Protein AF-A0A3N1AQB3-F1 (afdb_monomer)

Secondary structure (DSSP, 8-state):
----------------------------------------------------------SS-PPPPPPPPPTTHHHHHHHHHHHHHHHHHHHH-GGGHHHHHHHHHHHHHHHHHHHHHHTPPPPPPPPPPS---------------------------------HHHHHHHHHHHHHHHHHHHHHHHHHS-TTTHHHHHHHHHHHHHHHHHT-

Sequence (212 aa):
MVLTGPVFANQPGRRAIGRTAHPASSPVVGCSRRGVIRGAVGAAVAVAVPAGLAGCGLLGGEPEPEPEPDPLAGLLAATLELVGRYDAAMTTAAELGPLLTPVVATHRAHAEELSRLTGIALPAPTPADPGGQPTDPGSAVPPGTVPPGTAAPGAGTSAPPVDRAAVLTALRSAEEAAAAEAAAACHTAAADRAALLGSIAAARTCHLEVLR

Radius of gyration: 29.89 Å; Cα contacts (8 Å, |Δi|>4): 89; chains: 1; bounding box: 56×73×90 Å

Mean predicted aligned error: 18.8 Å

Nearest PDB structures (foldseek):
  6rwh-assembly1_A-2  TM=8.045E-01  e=7.552E+00  Homo sapiens

pLDDT: mean 72.66, std 23.28, range [36.38, 98.62]

Solvent-accessible surface area (backbone atoms only — not comparable to full-atom values): 14488 Å² total; per-residue (Å²): 135,86,84,87,78,85,82,89,82,84,84,88,79,92,73,89,73,82,91,75,88,80,92,80,90,76,85,77,86,75,81,83,91,79,86,83,96,80,78,90,82,89,77,92,74,85,75,83,71,79,81,75,77,90,73,95,73,96,76,88,74,78,80,74,76,75,79,76,76,56,87,57,53,62,58,33,52,54,40,51,52,50,44,52,53,52,53,52,44,35,70,66,41,57,89,45,36,84,73,45,51,67,56,48,52,51,45,51,55,50,34,54,54,43,24,64,77,60,70,48,80,76,83,72,81,75,75,77,74,86,84,73,72,80,84,76,80,88,75,92,79,84,94,81,86,87,78,96,72,90,76,71,88,72,78,81,78,67,70,78,73,65,58,60,67,59,52,36,50,53,50,42,56,51,40,54,52,51,27,53,52,34,54,55,46,46,76,75,50,57,79,89,53,34,65,59,35,51,50,52,26,51,50,37,57,55,48,50,67,77,52,108

Structure (mmCIF, N/CA/C/O backbone):
data_AF-A0A3N1AQB3-F1
#
_entry.id   AF-A0A3N1AQB3-F1
#
loop_
_atom_site.group_PDB
_atom_site.id
_atom_site.type_symbol
_atom_site.label_atom_id
_atom_site.label_alt_id
_atom_site.label_comp_id
_atom_site.label_asym_id
_atom_site.label_entity_id
_atom_site.label_seq_id
_atom_site.pdbx_PDB_ins_code
_atom_site.Cartn_x
_atom_site.Cartn_y
_atom_site.Cartn_z
_atom_site.occupancy
_atom_site.B_iso_or_equiv
_atom_site.auth_seq_id
_atom_site.auth_comp_id
_atom_site.auth_asym_id
_atom_site.auth_atom_id
_atom_site.pdbx_PDB_model_num
ATOM 1 N N . MET A 1 1 ? -34.257 -28.207 -12.184 1.00 46.53 1 MET A N 1
ATOM 2 C CA . MET A 1 1 ? -32.947 -28.849 -12.433 1.00 46.53 1 MET A CA 1
ATOM 3 C C . MET A 1 1 ? -31.896 -27.744 -12.362 1.00 46.53 1 MET A C 1
ATOM 5 O O . MET A 1 1 ? -31.660 -27.101 -13.365 1.00 46.53 1 MET A O 1
ATOM 9 N N . VAL A 1 2 ? -31.485 -27.219 -11.205 1.00 43.16 2 VAL A N 1
ATOM 10 C CA . VAL A 1 2 ? -30.649 -27.797 -10.129 1.00 43.16 2 VAL A CA 1
ATOM 11 C C . VAL A 1 2 ? -29.467 -28.608 -10.661 1.00 43.16 2 VAL A C 1
ATOM 13 O O . VAL A 1 2 ? -29.604 -29.803 -10.898 1.00 43.16 2 VAL A O 1
ATOM 16 N N . LEU A 1 3 ? -28.313 -27.949 -10.782 1.00 49.69 3 LEU A N 1
ATOM 17 C CA . LEU A 1 3 ? -27.012 -28.541 -10.476 1.00 49.69 3 LEU A CA 1
ATOM 18 C C . LEU A 1 3 ? -26.175 -27.504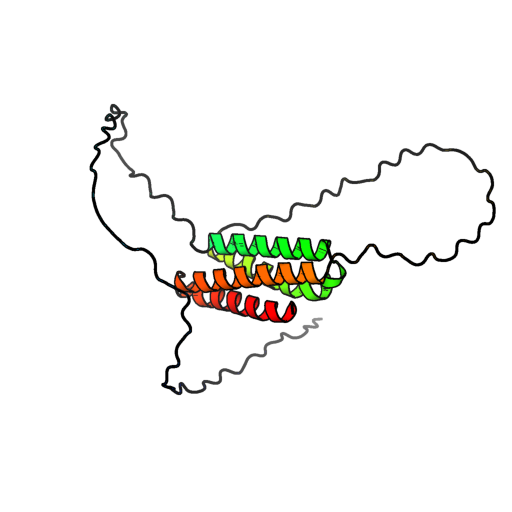 -9.720 1.00 49.69 3 LEU A C 1
ATOM 20 O O . LEU A 1 3 ? -25.477 -26.663 -10.274 1.00 49.69 3 LEU A O 1
ATOM 24 N N . THR A 1 4 ? -26.358 -27.574 -8.410 1.00 45.84 4 THR A N 1
ATOM 25 C CA . THR A 1 4 ? -25.556 -27.001 -7.339 1.00 45.84 4 THR A CA 1
ATOM 26 C C . THR A 1 4 ? -24.152 -27.620 -7.380 1.00 45.84 4 THR A C 1
ATOM 28 O O . THR A 1 4 ? -24.025 -28.839 -7.287 1.00 45.84 4 THR A O 1
ATOM 31 N N . GLY A 1 5 ? -23.109 -26.800 -7.529 1.00 43.72 5 GLY A N 1
ATOM 32 C CA . GLY A 1 5 ? -21.696 -27.188 -7.384 1.00 43.72 5 GLY A CA 1
ATOM 33 C C . GLY A 1 5 ? -21.109 -26.645 -6.071 1.00 43.72 5 GLY A C 1
ATOM 34 O O . GLY A 1 5 ? -21.619 -25.646 -5.565 1.00 43.72 5 GLY A O 1
ATOM 35 N N . PRO A 1 6 ? -20.106 -27.310 -5.468 1.00 56.97 6 PRO A N 1
ATOM 36 C CA . PRO A 1 6 ? -19.939 -27.322 -4.019 1.00 56.97 6 PRO A CA 1
ATOM 37 C C . PRO A 1 6 ? -19.229 -26.102 -3.423 1.00 56.97 6 PRO A C 1
ATOM 39 O O . PRO A 1 6 ? -18.228 -25.597 -3.925 1.00 56.97 6 PRO A O 1
ATOM 42 N N . VAL A 1 7 ? -19.752 -25.734 -2.255 1.00 46.78 7 VAL A N 1
ATOM 43 C CA . VAL A 1 7 ? -19.159 -24.914 -1.198 1.00 46.78 7 VAL A CA 1
ATOM 44 C C . VAL A 1 7 ? -17.852 -25.554 -0.724 1.00 46.78 7 VAL A C 1
ATOM 46 O O . VAL A 1 7 ? -17.857 -26.667 -0.200 1.00 46.78 7 VAL A O 1
ATOM 49 N N . PHE A 1 8 ? -16.732 -24.842 -0.856 1.00 39.72 8 PHE A N 1
ATOM 50 C CA . PHE A 1 8 ? -15.473 -25.221 -0.215 1.00 39.72 8 PHE A CA 1
ATOM 51 C C . PHE A 1 8 ? -15.490 -24.736 1.242 1.00 39.72 8 PHE A C 1
ATOM 53 O O . PHE A 1 8 ? -14.978 -23.675 1.584 1.00 39.72 8 PHE A O 1
ATOM 60 N N . ALA A 1 9 ? -16.131 -25.517 2.109 1.00 49.56 9 ALA A N 1
ATOM 61 C CA . ALA A 1 9 ? -15.925 -25.446 3.547 1.00 49.56 9 ALA A CA 1
ATOM 62 C C . ALA A 1 9 ? -14.815 -26.440 3.907 1.00 49.56 9 ALA A C 1
ATOM 64 O O . ALA A 1 9 ? -15.037 -27.649 3.887 1.00 49.56 9 ALA A O 1
ATOM 65 N N . ASN A 1 10 ? -13.615 -25.948 4.227 1.00 44.44 10 ASN A N 1
ATOM 66 C CA . ASN A 1 10 ? -12.612 -26.766 4.904 1.00 44.44 10 ASN A CA 1
ATOM 67 C C . ASN A 1 10 ? -11.719 -25.910 5.812 1.00 44.44 10 ASN A C 1
ATOM 69 O O . ASN A 1 10 ? -10.689 -25.381 5.402 1.00 44.44 10 ASN A O 1
ATOM 73 N N . GLN A 1 11 ? -12.150 -25.789 7.065 1.00 49.44 11 GLN A N 1
ATOM 74 C CA . GLN A 1 11 ? -11.312 -25.430 8.200 1.00 49.44 11 GLN A CA 1
ATOM 75 C C . GLN A 1 11 ? -11.526 -26.522 9.257 1.00 49.44 11 GLN A C 1
ATOM 77 O O . GLN A 1 11 ? -12.642 -26.680 9.754 1.00 49.44 11 GLN A O 1
ATOM 82 N N . PRO A 1 12 ? -10.498 -27.326 9.570 1.00 46.75 12 PRO A N 1
ATOM 83 C CA . PRO A 1 12 ? -10.225 -27.595 10.978 1.00 46.75 12 PRO A CA 1
ATOM 84 C C . PRO A 1 12 ? -8.721 -27.715 11.257 1.00 46.75 12 PRO A C 1
ATOM 86 O O . PRO A 1 12 ? -7.994 -28.452 10.596 1.00 46.75 12 PRO A O 1
ATOM 89 N N . GLY A 1 13 ? -8.244 -27.028 12.298 1.00 42.78 13 GLY A N 1
ATOM 90 C CA . GLY A 1 13 ? -6.852 -27.196 12.712 1.00 42.78 13 GLY A CA 1
ATOM 91 C C . GLY A 1 13 ? -6.336 -26.273 13.806 1.00 42.78 13 GLY A C 1
ATOM 92 O O . GLY A 1 13 ? -5.157 -25.937 13.791 1.00 42.78 13 GLY A O 1
ATOM 93 N N . ARG A 1 14 ? -7.170 -25.863 14.772 1.00 48.81 14 ARG A N 1
ATOM 94 C CA . ARG A 1 14 ? -6.678 -25.261 16.021 1.00 48.81 14 ARG A CA 1
ATOM 95 C C . ARG A 1 14 ? -5.881 -26.312 16.802 1.00 48.81 14 ARG A C 1
ATOM 97 O O . ARG A 1 14 ? -6.451 -27.081 17.569 1.00 48.81 14 ARG A O 1
ATOM 104 N N . ARG A 1 15 ? -4.559 -26.336 16.625 1.00 54.69 15 ARG A N 1
ATOM 105 C CA . ARG A 1 15 ? -3.637 -26.960 17.578 1.00 54.69 15 ARG A CA 1
ATOM 106 C C . ARG A 1 15 ? -3.124 -25.884 18.524 1.00 54.69 15 ARG A C 1
ATOM 108 O O . ARG A 1 15 ? -2.319 -25.042 18.147 1.00 54.69 15 ARG A O 1
ATOM 115 N N . ALA A 1 16 ? -3.618 -25.933 19.757 1.00 50.56 16 ALA A N 1
ATOM 116 C CA . ALA A 1 16 ? -2.937 -25.352 20.899 1.00 50.56 16 ALA A CA 1
ATOM 117 C C . ALA A 1 16 ? -1.594 -26.078 21.058 1.00 50.56 16 ALA A C 1
ATOM 119 O O . ALA A 1 16 ? -1.568 -27.295 21.247 1.00 50.56 16 ALA A O 1
ATOM 120 N N . ILE A 1 17 ? -0.491 -25.344 20.941 1.00 55.34 17 ILE A N 1
ATOM 121 C CA . ILE A 1 17 ? 0.853 -25.841 21.236 1.00 55.34 17 ILE A CA 1
ATOM 122 C C . ILE A 1 17 ? 1.457 -24.894 22.268 1.00 55.34 17 ILE A C 1
ATOM 124 O O . ILE A 1 17 ? 1.252 -23.682 22.221 1.00 55.34 17 ILE A O 1
ATOM 128 N N . GLY A 1 18 ? 2.073 -25.506 23.273 1.00 42.09 18 GLY A N 1
ATOM 129 C CA . GLY A 1 18 ? 2.321 -24.941 24.583 1.00 42.09 18 GLY A CA 1
ATOM 130 C C . GLY A 1 18 ? 3.207 -23.703 24.594 1.00 42.09 18 GLY A C 1
ATOM 131 O O . GLY A 1 18 ? 4.180 -23.568 23.860 1.00 42.09 18 GLY A O 1
ATOM 132 N N . ARG A 1 19 ? 2.865 -22.826 25.533 1.00 47.06 19 ARG A N 1
ATOM 133 C CA . ARG A 1 19 ? 3.693 -21.741 26.041 1.00 47.06 19 ARG A CA 1
ATOM 134 C C . ARG A 1 19 ? 4.897 -22.348 26.772 1.00 47.06 19 ARG A C 1
ATOM 136 O O . ARG A 1 19 ? 4.799 -22.662 27.954 1.00 47.06 19 ARG A O 1
ATOM 143 N N . THR A 1 20 ? 6.018 -22.520 26.080 1.00 53.78 20 THR A N 1
ATOM 144 C CA . THR A 1 20 ? 7.320 -22.768 26.712 1.00 53.78 20 THR A CA 1
ATOM 145 C C . THR A 1 20 ? 8.061 -21.446 26.849 1.00 53.78 20 THR A C 1
ATOM 147 O O . THR A 1 20 ? 8.393 -20.799 25.859 1.00 53.78 20 THR A O 1
ATOM 150 N N . ALA A 1 21 ? 8.287 -21.038 28.096 1.00 41.03 21 ALA A N 1
ATOM 151 C CA . ALA A 1 21 ? 9.161 -19.932 28.443 1.00 41.03 21 ALA A CA 1
ATOM 152 C C . ALA A 1 21 ? 10.618 -20.262 28.071 1.00 41.03 21 ALA A C 1
ATOM 154 O O . ALA A 1 21 ? 11.112 -21.351 28.369 1.00 41.03 21 ALA A O 1
ATOM 155 N N . HIS A 1 22 ? 11.314 -19.298 27.475 1.00 41.06 22 HIS A N 1
ATOM 156 C CA . HIS A 1 22 ? 12.768 -19.302 27.356 1.00 41.06 22 HIS A CA 1
ATOM 157 C C . HIS A 1 22 ? 13.311 -17.978 27.903 1.00 41.06 22 HIS A C 1
ATOM 159 O O . HIS A 1 22 ? 12.948 -16.922 27.383 1.00 41.06 22 HIS A O 1
ATOM 165 N N . PRO A 1 23 ? 14.152 -18.002 28.953 1.00 51.81 23 PRO A N 1
ATOM 166 C CA . PRO A 1 23 ? 14.964 -16.862 29.328 1.00 51.81 23 PRO A CA 1
ATOM 167 C C . PRO A 1 23 ? 16.326 -16.952 28.629 1.00 51.81 23 PRO A C 1
ATOM 169 O O . PRO A 1 23 ? 16.994 -17.976 28.723 1.00 51.81 23 PRO A O 1
ATOM 172 N N . ALA A 1 24 ? 16.741 -15.876 27.963 1.00 41.59 24 ALA A N 1
ATOM 173 C CA . ALA A 1 24 ? 18.071 -15.271 28.101 1.00 41.59 24 ALA A CA 1
ATOM 174 C C . ALA A 1 24 ? 18.294 -14.237 26.995 1.00 41.59 24 ALA A C 1
ATOM 176 O O . ALA A 1 24 ? 18.197 -14.513 25.802 1.00 41.59 24 ALA A O 1
ATOM 177 N N . SER A 1 25 ? 18.613 -13.034 27.452 1.00 41.22 25 SER A N 1
ATOM 178 C CA . SER A 1 25 ? 19.027 -11.876 26.683 1.00 41.22 25 SER A CA 1
ATOM 179 C C . SER A 1 25 ? 20.270 -12.132 25.830 1.00 41.22 25 SER A C 1
ATOM 181 O O . SER A 1 25 ? 21.210 -12.807 26.245 1.00 41.22 25 SER A O 1
ATOM 183 N N . SER A 1 26 ? 20.334 -11.456 24.687 1.00 40.50 26 SER A N 1
ATOM 184 C CA . SER A 1 26 ? 21.586 -11.015 24.067 1.00 40.50 26 SER A CA 1
ATOM 185 C C . SER A 1 26 ? 21.380 -9.609 23.490 1.00 40.50 26 SER A C 1
ATOM 187 O O . SER A 1 26 ? 20.254 -9.268 23.117 1.00 40.50 26 SER A O 1
ATOM 189 N N . PRO A 1 27 ? 22.411 -8.748 23.527 1.00 43.94 27 PRO A N 1
ATOM 190 C CA . PRO A 1 27 ? 22.241 -7.304 23.440 1.00 43.94 27 PRO A CA 1
ATOM 191 C C . PRO A 1 27 ? 21.899 -6.851 22.020 1.00 43.94 27 PRO A C 1
ATOM 193 O O . PRO A 1 27 ? 22.609 -7.143 21.061 1.00 43.94 27 PRO A O 1
ATOM 196 N N . VAL A 1 28 ? 20.823 -6.074 21.914 1.00 44.41 28 VAL A N 1
ATOM 197 C CA . VAL A 1 28 ? 20.467 -5.332 20.707 1.00 44.41 28 VAL A CA 1
ATOM 198 C C . VAL A 1 28 ? 21.469 -4.191 20.533 1.00 44.41 28 VAL A C 1
ATOM 200 O O . VAL A 1 28 ? 21.600 -3.325 21.401 1.00 44.41 28 VAL A O 1
ATOM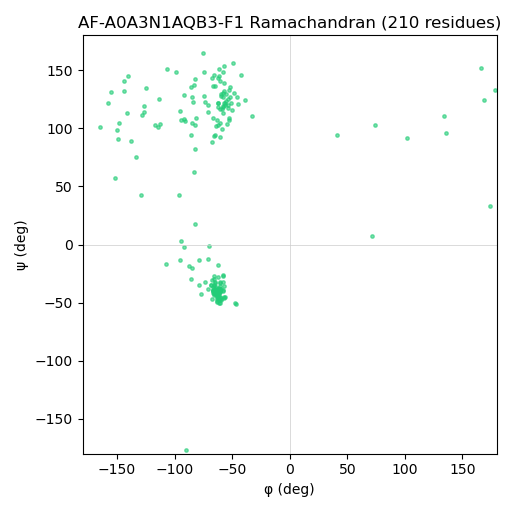 203 N N . VAL A 1 29 ? 22.172 -4.201 19.400 1.00 49.97 29 VAL A N 1
ATOM 204 C CA . VAL A 1 29 ? 22.932 -3.061 18.877 1.00 49.97 29 VAL A CA 1
ATOM 205 C C . VAL A 1 29 ? 21.953 -1.899 18.704 1.00 49.97 29 VAL A C 1
ATOM 207 O O . VAL A 1 29 ? 20.989 -1.979 17.947 1.00 49.97 29 VAL A O 1
ATOM 210 N N . GLY A 1 30 ? 22.149 -0.861 19.514 1.00 36.38 30 GLY A N 1
ATOM 211 C CA . GLY A 1 30 ? 21.168 0.193 19.730 1.00 36.38 30 GLY A CA 1
ATOM 212 C C . GLY A 1 30 ? 21.024 1.149 18.550 1.00 36.38 30 GLY A C 1
ATOM 213 O O . GLY A 1 30 ? 21.958 1.867 18.205 1.00 36.38 30 GLY A O 1
ATOM 214 N N . CYS A 1 31 ? 19.806 1.264 18.021 1.00 43.88 31 CYS A N 1
ATOM 215 C CA . CYS A 1 31 ? 19.377 2.486 17.352 1.00 43.88 31 CYS A CA 1
ATOM 216 C C . CYS A 1 31 ? 19.190 3.576 18.421 1.00 43.88 31 CYS A C 1
ATOM 218 O O . CYS A 1 31 ? 18.361 3.465 19.326 1.00 43.88 31 CYS A O 1
ATOM 220 N N . SER A 1 32 ? 20.036 4.601 18.339 1.00 44.38 32 SER A N 1
ATOM 221 C CA . SER A 1 32 ? 20.159 5.720 19.273 1.00 44.38 32 SER A CA 1
ATOM 222 C C . SER A 1 32 ? 18.822 6.433 19.531 1.00 44.38 32 SER A C 1
ATOM 224 O O . SER A 1 32 ? 18.337 7.190 18.699 1.00 44.38 32 SER A O 1
ATOM 226 N N . ARG A 1 33 ? 18.249 6.234 20.727 1.00 51.47 33 ARG A N 1
ATOM 227 C CA . ARG A 1 33 ? 17.148 7.038 21.296 1.00 51.47 33 ARG A CA 1
ATOM 228 C C . ARG A 1 33 ? 17.679 8.125 22.241 1.00 51.47 33 ARG A C 1
ATOM 230 O O . ARG A 1 33 ? 17.163 8.301 23.344 1.00 51.47 33 ARG A O 1
ATOM 237 N N . ARG A 1 34 ? 18.768 8.810 21.874 1.00 55.53 34 ARG A N 1
ATOM 238 C CA . ARG A 1 34 ? 19.375 9.855 22.717 1.00 55.53 34 ARG A CA 1
ATOM 239 C C . ARG A 1 34 ? 19.582 11.163 21.964 1.00 55.53 34 ARG A C 1
ATOM 241 O O . ARG A 1 34 ? 20.478 11.273 21.138 1.00 55.53 34 ARG A O 1
ATOM 248 N N . GLY A 1 35 ? 18.802 12.159 22.378 1.00 40.62 35 GLY A N 1
ATOM 249 C CA . GLY A 1 35 ? 18.984 13.582 22.094 1.00 40.62 35 GLY A CA 1
ATOM 250 C C . GLY A 1 35 ? 17.650 14.196 21.670 1.00 40.62 35 GLY A C 1
ATOM 251 O O . GLY A 1 35 ? 17.160 13.864 20.609 1.00 40.62 35 GLY A O 1
ATOM 252 N N . VAL A 1 36 ? 16.973 15.065 22.417 1.00 49.75 36 VAL A N 1
ATOM 253 C CA . VAL A 1 36 ? 17.383 15.902 23.543 1.00 49.75 36 VAL A CA 1
ATOM 254 C C . VAL A 1 36 ? 16.107 16.242 24.327 1.00 49.75 36 VAL A C 1
ATOM 256 O O . VAL A 1 36 ? 15.197 16.845 23.775 1.00 49.75 36 VAL A O 1
ATOM 259 N N . ILE A 1 37 ? 16.044 15.890 25.614 1.00 55.03 37 ILE A N 1
ATOM 260 C CA . ILE A 1 37 ? 15.188 16.596 26.576 1.00 55.03 37 ILE A CA 1
ATOM 261 C C . ILE A 1 37 ? 16.129 17.268 27.578 1.00 55.03 37 ILE A C 1
ATOM 263 O O . ILE A 1 37 ? 16.714 16.632 28.452 1.00 55.03 37 ILE A O 1
ATOM 267 N N . ARG A 1 38 ? 16.312 18.567 27.369 1.00 48.41 38 ARG A N 1
ATOM 268 C CA . ARG A 1 38 ? 16.804 19.623 28.267 1.00 48.41 38 ARG A CA 1
ATOM 269 C C . ARG A 1 38 ? 16.186 20.882 27.663 1.00 48.41 38 ARG A C 1
ATOM 271 O O . ARG A 1 38 ? 16.277 21.050 26.458 1.00 48.41 38 ARG A O 1
ATOM 278 N N . GLY A 1 39 ? 15.542 21.790 28.363 1.00 42.81 39 GLY A N 1
ATOM 279 C CA . GLY A 1 39 ? 15.419 22.087 29.778 1.00 42.81 39 GLY A CA 1
ATOM 280 C C . GLY A 1 39 ? 14.800 23.491 29.827 1.00 42.81 39 GLY A C 1
ATOM 281 O O . GLY A 1 39 ? 14.928 24.250 28.870 1.00 42.81 39 GLY A O 1
ATOM 282 N N . ALA A 1 40 ? 14.074 23.780 30.900 1.00 50.06 40 ALA A N 1
ATOM 283 C CA . ALA A 1 40 ? 13.286 24.989 31.127 1.00 50.06 40 ALA A CA 1
ATOM 284 C C . ALA A 1 40 ? 14.017 26.325 30.870 1.00 50.06 40 ALA A C 1
ATOM 286 O O . ALA A 1 40 ? 15.233 26.395 31.016 1.00 50.06 40 ALA A O 1
ATOM 287 N N . VAL A 1 41 ? 13.244 27.385 30.594 1.00 47.91 41 VAL A N 1
ATOM 288 C CA . VAL A 1 41 ? 13.210 28.686 31.308 1.00 47.91 41 VAL A CA 1
ATOM 289 C C . VAL A 1 41 ? 12.200 29.591 30.583 1.00 47.91 41 VAL A C 1
ATOM 291 O O . VAL A 1 41 ? 12.159 29.643 29.358 1.00 47.91 41 VAL A O 1
ATOM 294 N N . GLY A 1 42 ? 11.322 30.232 31.356 1.00 46.59 42 GLY A N 1
ATOM 295 C CA . GLY A 1 42 ? 10.165 30.961 30.853 1.00 46.59 42 GLY A CA 1
ATOM 296 C C . GLY A 1 42 ? 10.456 32.314 30.205 1.00 46.59 42 GLY A C 1
ATOM 297 O O . GLY A 1 42 ? 11.486 32.939 30.430 1.00 46.59 42 GLY A O 1
ATOM 298 N N . ALA A 1 43 ? 9.451 32.792 29.478 1.00 46.03 43 ALA A N 1
ATOM 299 C CA . ALA A 1 43 ? 9.159 34.205 29.313 1.00 46.03 43 ALA A CA 1
ATOM 300 C C . ALA A 1 43 ? 7.642 34.343 29.144 1.00 46.03 43 ALA A C 1
ATOM 302 O O . ALA A 1 43 ? 7.079 34.012 28.103 1.00 46.03 43 ALA A O 1
ATOM 303 N N . ALA A 1 44 ? 6.977 34.796 30.205 1.00 51.84 44 ALA A N 1
ATOM 304 C CA . ALA A 1 44 ? 5.643 35.350 30.101 1.00 51.84 44 ALA A CA 1
ATOM 305 C C . ALA A 1 44 ? 5.749 36.651 29.298 1.00 51.84 44 ALA A C 1
ATOM 307 O O . ALA A 1 44 ? 6.284 37.643 29.790 1.00 51.84 44 ALA A O 1
ATOM 308 N N . VAL A 1 45 ? 5.249 36.644 28.066 1.00 47.19 45 VAL A N 1
ATOM 309 C CA . VAL A 1 45 ? 4.866 37.869 27.366 1.00 47.19 45 VAL A CA 1
ATOM 310 C C . VAL A 1 45 ? 3.357 37.815 27.232 1.00 47.19 45 VAL A C 1
ATOM 312 O O . VAL A 1 45 ? 2.805 37.052 26.443 1.00 47.19 45 VAL A O 1
ATOM 315 N N . ALA A 1 46 ? 2.698 38.604 28.076 1.00 51.25 46 ALA A N 1
ATOM 316 C CA . ALA A 1 46 ? 1.291 38.916 27.947 1.00 51.25 46 ALA A CA 1
ATOM 317 C C . ALA A 1 46 ? 1.087 39.661 26.623 1.00 51.25 46 ALA A C 1
ATOM 319 O O . ALA A 1 46 ? 1.391 40.848 26.515 1.00 51.25 46 ALA A O 1
ATOM 320 N N . VAL A 1 47 ? 0.574 38.966 25.611 1.00 45.44 47 VAL A N 1
ATOM 321 C CA . VAL A 1 47 ? -0.081 39.635 24.490 1.00 45.44 47 VAL A CA 1
ATOM 322 C C . VAL A 1 47 ? -1.499 39.928 24.954 1.00 45.44 47 VAL A C 1
ATOM 324 O O . VAL A 1 47 ? -2.341 39.039 25.050 1.00 45.44 47 VAL A O 1
ATOM 327 N N . ALA A 1 48 ? -1.733 41.190 25.304 1.00 50.19 48 ALA A N 1
ATOM 328 C CA . ALA A 1 48 ? -3.070 41.729 25.453 1.00 50.19 48 ALA A CA 1
ATOM 329 C C . ALA A 1 48 ? -3.786 41.615 24.099 1.00 50.19 48 ALA A C 1
ATOM 331 O O . ALA A 1 48 ? -3.500 42.372 23.173 1.00 50.19 48 ALA A O 1
ATOM 332 N N . VAL A 1 49 ? -4.698 40.653 23.978 1.00 52.88 49 VAL A N 1
ATOM 333 C CA . VAL A 1 49 ? -5.689 40.642 22.901 1.00 52.88 49 VAL A CA 1
ATOM 334 C C . VAL A 1 49 ? -6.854 41.514 23.375 1.00 52.88 49 VAL A C 1
ATOM 336 O O . VAL A 1 49 ? -7.345 41.300 24.488 1.00 52.88 49 VAL A O 1
ATOM 339 N N . PRO A 1 50 ? -7.285 42.523 22.597 1.00 47.88 50 PRO A N 1
ATOM 340 C CA . PRO A 1 50 ? -8.432 43.335 22.965 1.00 47.88 50 PRO A CA 1
ATOM 341 C C . PRO A 1 50 ? -9.659 42.435 23.097 1.00 47.88 50 PRO A C 1
ATOM 343 O O . PRO A 1 50 ? -9.968 41.651 22.200 1.00 47.88 50 PRO A O 1
ATOM 346 N N . ALA A 1 51 ? -10.355 42.569 24.226 1.00 47.47 51 ALA A N 1
ATOM 347 C CA . ALA A 1 51 ? -11.702 42.057 24.391 1.00 47.47 51 ALA A CA 1
ATOM 348 C C . ALA A 1 51 ? -12.554 42.589 23.232 1.00 47.47 51 ALA A C 1
ATOM 350 O O . ALA A 1 51 ? -12.829 43.789 23.145 1.00 47.47 51 ALA A O 1
ATOM 351 N N . GLY A 1 52 ? -12.914 41.691 22.315 1.00 49.59 52 GLY A N 1
ATOM 352 C CA . GLY A 1 52 ? -13.906 41.961 21.291 1.00 49.59 52 GLY A CA 1
ATOM 353 C C . GLY A 1 52 ? -15.190 42.410 21.973 1.00 49.59 52 GLY A C 1
ATOM 354 O O . GLY A 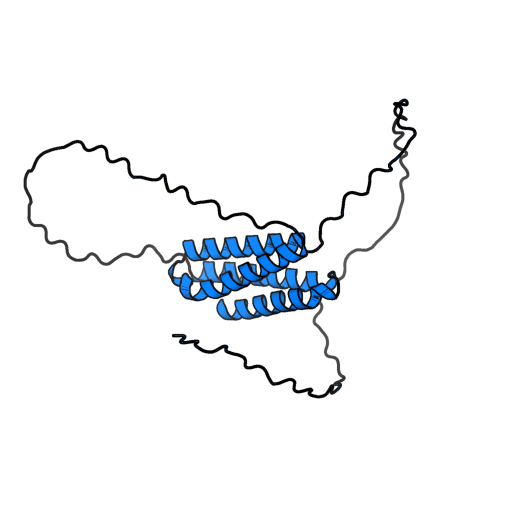1 52 ? -15.714 41.733 22.857 1.00 49.59 52 GLY A O 1
ATOM 355 N N . LEU A 1 53 ? -15.650 43.596 21.591 1.00 49.94 53 LEU A N 1
ATOM 356 C CA . LEU A 1 53 ? -16.913 44.160 22.032 1.00 49.94 53 LEU A CA 1
ATOM 357 C C . LEU A 1 53 ? -18.058 43.184 21.731 1.00 49.94 53 LEU A C 1
ATOM 359 O O . LEU A 1 53 ? -18.206 42.694 20.614 1.00 49.94 53 LEU A O 1
ATOM 363 N N . ALA A 1 54 ? -18.844 42.945 22.776 1.00 55.03 54 ALA A N 1
ATOM 364 C CA . ALA A 1 54 ? -20.069 42.168 22.855 1.00 55.03 54 ALA A CA 1
ATOM 365 C C . ALA A 1 54 ? -20.942 42.183 21.582 1.00 55.03 54 ALA A C 1
ATOM 367 O O . ALA A 1 54 ? -21.613 43.169 21.279 1.00 55.03 54 ALA A O 1
ATOM 368 N N . GLY A 1 55 ? -21.003 41.033 20.907 1.00 47.78 55 GLY A N 1
ATOM 369 C CA . GLY A 1 55 ? -22.093 40.631 20.019 1.00 47.78 55 GLY A CA 1
ATOM 370 C C . GLY A 1 55 ? -22.803 39.424 20.638 1.00 47.78 55 GLY A C 1
ATOM 371 O O . GLY A 1 55 ? -22.155 38.457 21.021 1.00 47.78 55 GLY A O 1
ATOM 372 N N . CYS A 1 56 ? -24.117 39.519 20.826 1.00 63.75 56 CYS A N 1
ATOM 373 C CA . CYS A 1 56 ? -24.922 38.623 21.658 1.00 63.75 56 CYS A CA 1
ATOM 374 C C . CYS A 1 56 ? -24.940 37.155 21.186 1.00 63.75 56 CYS A C 1
ATOM 376 O O . CYS A 1 56 ? -25.452 36.857 20.112 1.00 63.75 56 CYS A O 1
ATOM 378 N N . GLY A 1 57 ? -24.512 36.246 22.067 1.00 58.09 57 GLY A N 1
ATOM 379 C CA . GLY A 1 57 ? -24.733 34.799 21.984 1.00 58.09 57 GLY A CA 1
ATOM 380 C C . GLY A 1 57 ? -24.747 34.170 23.379 1.00 58.09 57 GLY A C 1
ATOM 381 O O . GLY A 1 57 ? -23.925 33.325 23.696 1.00 58.09 57 GLY A O 1
ATOM 382 N N . LEU A 1 58 ? -25.642 34.637 24.254 1.00 49.31 58 LEU A N 1
ATOM 383 C CA . LEU A 1 58 ? -25.709 34.266 25.679 1.00 49.31 58 LEU A CA 1
ATOM 384 C C . LEU A 1 58 ? -26.442 32.929 25.942 1.00 49.31 58 LEU A C 1
ATOM 386 O O . LEU A 1 58 ? -26.859 32.678 27.066 1.00 49.31 58 LEU A O 1
ATOM 390 N N . LEU A 1 59 ? -26.614 32.068 24.930 1.00 52.19 59 LEU A N 1
ATOM 391 C CA . LEU A 1 59 ? -27.212 30.734 25.064 1.00 52.19 59 LEU A CA 1
ATOM 392 C C . LEU A 1 59 ? -26.630 29.763 24.017 1.00 52.19 59 LEU A C 1
ATOM 394 O O . LEU A 1 59 ? -27.117 29.703 22.893 1.00 52.19 59 LEU A O 1
ATOM 398 N N . GLY A 1 60 ? -25.658 28.949 24.436 1.00 55.28 60 GLY A N 1
ATOM 399 C CA . GLY A 1 60 ? -25.576 27.550 24.002 1.00 55.28 60 GLY A CA 1
ATOM 400 C C . GLY A 1 60 ? -24.554 27.196 22.922 1.00 55.28 60 GLY A C 1
ATOM 401 O O . GLY A 1 60 ? -24.896 27.137 21.747 1.00 55.28 60 GLY A O 1
ATOM 402 N N . GLY A 1 61 ? -23.354 26.819 23.375 1.00 58.12 61 GLY A N 1
ATOM 403 C CA . GLY A 1 61 ? -22.414 25.969 22.643 1.00 58.12 61 GLY A CA 1
ATOM 404 C C . GLY A 1 61 ? -20.985 26.490 22.712 1.00 58.12 61 GLY A C 1
ATOM 405 O O . GLY A 1 61 ? -20.613 27.334 21.902 1.00 58.12 61 GLY A O 1
ATOM 406 N N . GLU A 1 62 ? -20.173 25.972 23.641 1.00 66.50 62 GLU A N 1
ATOM 407 C CA . GLU A 1 62 ? -18.724 25.935 23.393 1.00 66.50 62 GLU A CA 1
ATOM 408 C C . GLU A 1 62 ? -18.534 25.277 22.014 1.00 66.50 62 GLU A C 1
ATOM 410 O O . GLU A 1 62 ? -19.241 24.297 21.744 1.00 66.50 62 GLU A O 1
ATOM 415 N N . PRO A 1 63 ? -17.669 25.799 21.124 1.00 67.44 63 PRO A N 1
ATOM 416 C CA . PRO A 1 63 ? -17.408 25.133 19.856 1.00 67.44 63 PRO A CA 1
ATOM 417 C C . PRO A 1 63 ? -17.004 23.691 20.161 1.00 67.44 63 PRO A C 1
ATOM 419 O O . PRO A 1 63 ? -16.028 23.458 20.877 1.00 67.44 63 PRO A O 1
ATOM 422 N N . GLU A 1 64 ? -17.810 22.737 19.688 1.00 70.94 64 GLU A N 1
ATOM 423 C CA . GLU A 1 64 ? -17.522 21.315 19.841 1.00 70.94 64 GLU A CA 1
ATOM 424 C C . GLU A 1 64 ? -16.110 21.085 19.292 1.00 70.94 64 GLU A C 1
ATOM 426 O O . GLU A 1 64 ? -15.837 21.539 18.174 1.00 70.94 64 GLU A O 1
ATOM 431 N N . PRO A 1 65 ? -15.186 20.499 20.080 1.00 72.88 65 PRO A N 1
ATOM 432 C CA . PRO A 1 65 ? -13.827 20.282 19.613 1.00 72.88 65 PRO A CA 1
ATOM 433 C C . PRO A 1 65 ? -13.890 19.560 18.271 1.00 72.88 65 PRO A C 1
ATOM 435 O O . PRO A 1 65 ? -14.576 18.542 18.151 1.00 72.88 65 PRO A O 1
ATOM 438 N N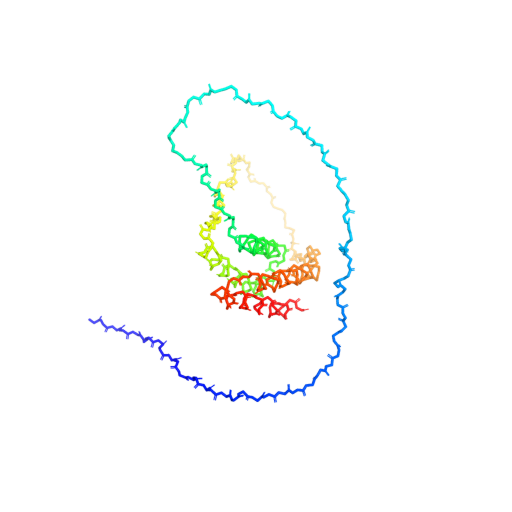 . GLU A 1 66 ? -13.216 20.120 17.260 1.00 72.81 66 GLU A N 1
ATOM 439 C CA . GLU A 1 66 ? -13.148 19.473 15.954 1.00 72.81 66 GLU A CA 1
ATOM 440 C C . GLU A 1 66 ? -12.660 18.035 16.161 1.00 72.81 66 GLU A C 1
ATOM 442 O O . GLU A 1 66 ? -11.715 17.818 16.930 1.00 72.81 66 GLU A O 1
ATOM 447 N N . PRO A 1 67 ? -13.322 17.044 15.541 1.00 75.12 67 PRO A N 1
ATOM 448 C CA . PRO A 1 67 ? -12.963 15.655 15.746 1.00 75.12 67 PRO A CA 1
ATOM 449 C C . PRO A 1 67 ? -11.499 15.463 15.360 1.00 75.12 67 PRO A C 1
ATOM 451 O O . PRO A 1 67 ? -11.084 15.830 14.258 1.00 75.12 67 PRO A O 1
ATOM 454 N N . GLU A 1 68 ? -10.713 14.898 16.277 1.00 80.31 68 GLU A N 1
ATOM 455 C CA . GLU A 1 68 ? -9.315 14.594 15.996 1.00 80.31 68 GLU A CA 1
ATOM 456 C C . GLU A 1 68 ? -9.226 13.670 14.768 1.00 80.31 68 GLU A C 1
ATOM 458 O O . GLU A 1 68 ? -10.036 12.746 14.625 1.00 80.31 68 GLU A O 1
ATOM 463 N N . PRO A 1 69 ? -8.263 13.903 13.858 1.00 84.50 69 PRO A N 1
ATOM 464 C CA . PRO A 1 69 ? -8.093 13.050 12.692 1.00 84.50 69 PRO A CA 1
ATOM 465 C C . PRO A 1 69 ? -7.781 11.614 13.126 1.00 84.50 69 PRO A C 1
ATOM 467 O O . PRO A 1 69 ? -7.018 11.393 14.068 1.00 84.50 69 PRO A O 1
ATOM 470 N N . ASP A 1 70 ? -8.342 10.627 12.419 1.00 90.94 70 ASP A N 1
ATOM 471 C CA . ASP A 1 70 ? -8.086 9.222 12.741 1.00 90.94 70 ASP A CA 1
ATOM 472 C C . ASP A 1 70 ? -6.572 8.928 12.660 1.00 90.94 70 ASP A C 1
ATOM 474 O O . ASP A 1 70 ? -5.934 9.249 11.648 1.00 90.94 70 ASP A O 1
ATOM 478 N N . PRO A 1 71 ? -5.971 8.288 13.681 1.00 91.25 71 PRO A N 1
ATOM 479 C CA . PRO A 1 71 ? -4.529 8.047 13.734 1.00 91.25 71 PRO A CA 1
ATOM 480 C C . PRO A 1 71 ? -3.998 7.165 12.592 1.00 91.25 71 PRO A C 1
ATOM 482 O O . PRO A 1 71 ? -2.795 7.159 12.337 1.00 91.25 71 PRO A O 1
ATOM 485 N N . LEU A 1 72 ? -4.858 6.418 11.891 1.00 94.25 72 LEU A N 1
ATOM 486 C CA . LEU A 1 72 ? -4.487 5.604 10.731 1.00 94.25 72 LEU A CA 1
ATOM 487 C C . LEU A 1 72 ? -4.623 6.336 9.389 1.00 94.25 72 LEU A C 1
ATOM 489 O O . LEU A 1 72 ? -4.250 5.768 8.361 1.00 94.25 72 LEU A O 1
ATOM 493 N N . ALA A 1 73 ? -5.098 7.586 9.370 1.00 94.06 73 ALA A N 1
ATOM 494 C CA . ALA A 1 73 ? -5.239 8.366 8.139 1.00 94.06 73 ALA A CA 1
ATOM 495 C C . ALA A 1 73 ? -3.902 8.522 7.389 1.00 94.06 73 ALA A C 1
ATOM 497 O O . ALA A 1 73 ? -3.857 8.384 6.166 1.00 94.06 73 ALA A O 1
ATOM 498 N N . GLY A 1 74 ? -2.801 8.730 8.122 1.00 94.56 74 GLY A N 1
ATOM 499 C CA . GLY A 1 74 ? -1.454 8.799 7.543 1.00 94.56 74 GLY A CA 1
ATOM 500 C C . GLY A 1 74 ? -1.033 7.490 6.870 1.00 94.56 74 GLY A C 1
ATOM 501 O O . GLY A 1 74 ? -0.605 7.498 5.718 1.00 94.56 74 GLY A O 1
ATOM 502 N N . LEU A 1 75 ? -1.265 6.355 7.536 1.00 96.25 75 LEU A N 1
ATOM 503 C CA . LEU A 1 75 ? -0.916 5.037 7.003 1.00 96.25 75 LEU A CA 1
ATOM 504 C C . LEU A 1 75 ? -1.740 4.677 5.756 1.00 96.25 75 LEU A C 1
ATOM 506 O O . LEU A 1 75 ? -1.221 4.040 4.835 1.00 96.25 75 LEU A O 1
ATOM 510 N N . LEU A 1 76 ? -3.015 5.082 5.701 1.00 97.31 76 LEU A N 1
ATOM 511 C CA . LEU A 1 76 ? -3.847 4.941 4.503 1.00 97.31 76 LEU A CA 1
ATOM 512 C C . LEU A 1 76 ? -3.248 5.726 3.330 1.00 97.31 76 LEU A C 1
ATOM 514 O O . LEU A 1 76 ? -3.047 5.157 2.255 1.00 97.31 76 LEU A O 1
ATOM 518 N N . ALA A 1 77 ? -2.914 7.001 3.546 1.00 96.75 77 ALA A N 1
ATOM 519 C CA . ALA A 1 77 ? -2.313 7.848 2.520 1.00 96.75 77 ALA A CA 1
ATOM 520 C C . ALA A 1 77 ? -0.975 7.276 2.018 1.00 96.75 77 ALA A C 1
ATOM 522 O O . ALA A 1 77 ? -0.790 7.129 0.809 1.00 96.75 77 ALA A O 1
ATOM 523 N N . ALA A 1 78 ? -0.088 6.860 2.927 1.00 97.38 78 ALA A N 1
ATOM 524 C CA . ALA A 1 78 ? 1.192 6.241 2.583 1.00 97.38 78 ALA A CA 1
ATOM 525 C C . ALA A 1 78 ? 1.018 4.928 1.796 1.00 97.38 78 ALA A C 1
ATOM 527 O O . ALA A 1 78 ? 1.759 4.650 0.853 1.00 97.38 78 ALA A O 1
ATOM 528 N N . THR A 1 79 ? 0.004 4.124 2.133 1.00 98.38 79 THR A N 1
ATOM 529 C CA . THR A 1 79 ? -0.298 2.877 1.409 1.00 98.38 79 THR A CA 1
ATOM 530 C C . THR A 1 79 ? -0.772 3.152 -0.019 1.00 98.38 79 THR A C 1
ATOM 532 O O . THR A 1 79 ? -0.327 2.479 -0.947 1.00 98.38 79 THR A O 1
ATOM 535 N N . LEU A 1 80 ? -1.622 4.161 -0.223 1.00 98.12 80 LEU A N 1
ATOM 536 C CA . LEU A 1 80 ? -2.061 4.571 -1.561 1.00 98.12 80 LEU A CA 1
ATOM 537 C C . LEU A 1 80 ? -0.916 5.157 -2.392 1.00 98.12 80 LEU A C 1
ATOM 539 O O . LEU A 1 80 ? -0.794 4.859 -3.579 1.00 98.12 80 LEU A O 1
ATOM 543 N N . GLU A 1 81 ? -0.038 5.939 -1.769 1.00 98.19 81 GLU A N 1
ATOM 544 C CA . GLU A 1 81 ? 1.154 6.464 -2.430 1.00 98.19 81 GLU A CA 1
ATOM 545 C C . GLU A 1 81 ? 2.098 5.329 -2.867 1.00 98.19 81 GLU A C 1
ATOM 547 O O . GLU A 1 81 ? 2.641 5.347 -3.973 1.00 98.19 81 GLU A O 1
ATOM 552 N N . LEU A 1 82 ? 2.263 4.297 -2.032 1.00 98.38 82 LEU A N 1
ATOM 553 C CA . LEU A 1 82 ? 3.028 3.101 -2.381 1.00 98.38 82 LEU A CA 1
ATOM 554 C C . LEU A 1 82 ? 2.403 2.344 -3.564 1.00 98.38 82 LEU A C 1
ATOM 556 O O . LEU A 1 82 ? 3.133 1.957 -4.474 1.00 98.38 82 LEU A O 1
ATOM 560 N N . VAL A 1 83 ? 1.072 2.192 -3.608 1.00 98.38 83 VAL A N 1
ATOM 561 C CA . VAL A 1 83 ? 0.365 1.627 -4.778 1.00 98.38 83 VAL A CA 1
ATOM 562 C C . VAL A 1 83 ? 0.692 2.424 -6.044 1.00 98.38 83 VAL A C 1
ATOM 564 O O . VAL A 1 83 ? 1.065 1.827 -7.053 1.00 98.38 83 VAL A O 1
ATOM 567 N N . GLY A 1 84 ? 0.660 3.759 -5.974 1.00 97.81 84 GLY A N 1
ATOM 568 C CA . GLY A 1 84 ? 1.026 4.624 -7.099 1.00 97.81 84 GLY A CA 1
ATOM 569 C C . GLY A 1 84 ? 2.466 4.420 -7.585 1.00 97.81 84 GLY A C 1
ATOM 570 O O . GLY A 1 84 ? 2.715 4.400 -8.791 1.00 97.81 84 GLY A O 1
ATOM 571 N N . ARG A 1 85 ? 3.422 4.191 -6.672 1.00 98.44 85 ARG A N 1
ATOM 572 C CA . ARG A 1 85 ? 4.814 3.859 -7.034 1.00 98.44 85 ARG A CA 1
ATOM 573 C C . ARG A 1 85 ? 4.917 2.525 -7.772 1.00 98.44 85 ARG A C 1
ATOM 575 O O . ARG A 1 85 ? 5.653 2.435 -8.753 1.00 98.44 85 ARG A O 1
ATOM 582 N N . TYR A 1 86 ? 4.179 1.508 -7.334 1.00 98.44 86 TYR A N 1
ATOM 583 C CA . TYR A 1 86 ? 4.129 0.229 -8.041 1.00 98.44 86 TYR A CA 1
ATOM 584 C C . TYR A 1 86 ? 3.486 0.348 -9.426 1.00 98.44 86 TYR A C 1
ATOM 586 O O . TYR A 1 86 ? 4.005 -0.222 -10.383 1.00 98.44 86 TYR 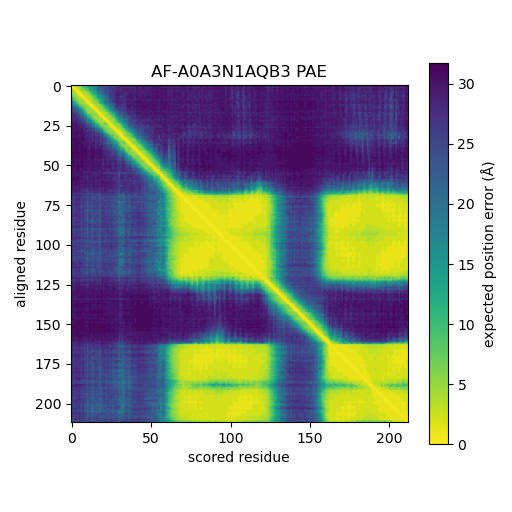A O 1
ATOM 594 N N . ASP A 1 87 ? 2.394 1.101 -9.556 1.00 97.44 87 ASP A N 1
ATOM 595 C CA . ASP A 1 87 ? 1.744 1.337 -10.849 1.00 97.44 87 ASP A CA 1
ATOM 596 C C . ASP A 1 87 ? 2.689 2.078 -11.816 1.00 97.44 87 ASP A C 1
ATOM 598 O O . ASP A 1 87 ? 2.853 1.670 -12.971 1.00 97.44 87 ASP A O 1
ATOM 602 N N . ALA A 1 88 ? 3.417 3.093 -11.336 1.00 96.31 88 ALA A N 1
ATOM 603 C CA . ALA A 1 88 ? 4.453 3.768 -12.119 1.00 96.31 88 ALA A CA 1
ATOM 604 C C . ALA A 1 88 ? 5.582 2.805 -12.535 1.00 96.31 88 ALA A C 1
ATOM 606 O O . ALA A 1 88 ? 6.013 2.814 -13.691 1.00 96.31 88 ALA A O 1
ATOM 607 N N . ALA A 1 89 ? 6.027 1.926 -11.632 1.00 96.44 89 ALA A N 1
ATOM 608 C CA . ALA A 1 89 ? 7.036 0.914 -11.934 1.00 96.44 89 ALA A CA 1
ATOM 609 C C . ALA A 1 89 ? 6.558 -0.089 -12.996 1.00 96.44 89 ALA A C 1
ATOM 611 O O . ALA A 1 89 ? 7.308 -0.378 -13.924 1.00 96.44 89 ALA A O 1
ATOM 612 N N . MET A 1 90 ? 5.308 -0.560 -12.920 1.00 95.88 90 MET A N 1
ATOM 613 C CA . MET A 1 90 ? 4.719 -1.442 -13.938 1.00 95.88 90 MET A CA 1
ATOM 614 C C . MET A 1 90 ? 4.549 -0.742 -15.292 1.00 95.88 90 MET A C 1
ATOM 616 O O . MET A 1 90 ? 4.657 -1.391 -16.326 1.00 95.88 90 MET A O 1
ATOM 620 N N . THR A 1 91 ? 4.335 0.575 -15.309 1.00 95.19 91 THR A N 1
ATOM 621 C CA . THR A 1 91 ? 4.321 1.357 -16.558 1.00 95.19 91 THR A CA 1
ATOM 622 C C . THR A 1 91 ? 5.723 1.493 -17.159 1.00 95.19 91 THR A C 1
ATOM 624 O O . THR A 1 91 ? 5.895 1.434 -18.374 1.00 95.19 91 THR A O 1
ATOM 627 N N . THR A 1 92 ? 6.735 1.671 -16.306 1.00 94.81 92 THR A N 1
ATOM 628 C CA . THR A 1 92 ? 8.126 1.915 -16.720 1.00 94.81 92 THR A CA 1
ATOM 629 C C . THR A 1 92 ? 8.833 0.616 -17.137 1.00 94.81 92 THR A C 1
ATOM 631 O O . THR A 1 92 ? 9.630 0.618 -18.069 1.00 94.81 92 THR A O 1
ATOM 634 N N . ALA A 1 93 ? 8.523 -0.502 -16.478 1.00 94.62 93 ALA A N 1
ATOM 635 C CA . ALA A 1 93 ? 9.098 -1.826 -16.711 1.00 94.62 93 ALA A CA 1
ATOM 636 C C . ALA A 1 93 ? 7.975 -2.877 -16.771 1.00 94.62 93 ALA A C 1
ATOM 638 O O . ALA A 1 93 ? 7.732 -3.631 -15.824 1.00 94.62 93 ALA A O 1
ATOM 639 N N . ALA A 1 94 ? 7.245 -2.892 -17.889 1.00 94.69 94 ALA A N 1
ATOM 640 C CA . ALA A 1 94 ? 6.050 -3.719 -18.079 1.00 94.69 94 ALA A CA 1
ATOM 641 C C . ALA A 1 94 ? 6.304 -5.224 -17.896 1.00 94.69 94 ALA A C 1
ATOM 643 O O . ALA A 1 94 ? 5.408 -5.968 -17.491 1.00 94.69 94 ALA A O 1
ATOM 644 N N . GLU A 1 95 ? 7.532 -5.688 -18.129 1.00 94.56 95 GLU A N 1
ATOM 645 C CA . GLU A 1 95 ? 7.910 -7.086 -17.952 1.00 94.56 95 GLU A CA 1
ATOM 646 C C . GLU A 1 95 ? 7.973 -7.522 -16.474 1.00 94.56 95 GLU A C 1
ATOM 648 O O . GLU A 1 95 ? 8.012 -8.718 -16.184 1.00 94.56 95 GLU A O 1
ATOM 653 N N . LEU A 1 96 ? 7.939 -6.579 -15.523 1.00 96.12 96 LEU A N 1
ATOM 654 C CA . LEU A 1 96 ? 7.747 -6.855 -14.095 1.00 96.12 96 LEU A CA 1
ATOM 655 C C . LEU A 1 96 ? 6.283 -7.124 -13.717 1.00 96.12 96 LEU A C 1
ATOM 657 O O . LEU A 1 96 ? 6.030 -7.632 -12.626 1.00 96.12 96 LEU A O 1
ATOM 661 N N . GLY A 1 97 ? 5.319 -6.827 -14.593 1.00 96.56 97 GLY A N 1
ATOM 662 C CA . GLY A 1 97 ? 3.884 -6.927 -14.304 1.00 96.56 97 GLY A CA 1
ATOM 663 C C . GLY A 1 97 ? 3.452 -8.241 -13.633 1.00 96.56 97 GLY A C 1
ATOM 664 O O . GLY A 1 97 ? 2.816 -8.180 -12.577 1.00 96.56 97 GLY A O 1
ATOM 665 N N . PRO A 1 98 ? 3.826 -9.429 -14.155 1.00 97.44 98 PRO A N 1
ATOM 666 C CA . PRO A 1 98 ? 3.461 -10.710 -13.541 1.00 97.44 98 PRO A CA 1
ATOM 667 C C . PRO A 1 98 ? 3.987 -10.893 -12.111 1.00 97.44 98 PRO A C 1
ATOM 669 O O . PRO A 1 98 ? 3.326 -11.533 -11.296 1.00 97.44 98 PRO A O 1
ATOM 672 N N . LEU A 1 99 ? 5.156 -10.324 -11.801 1.00 97.31 99 LEU A N 1
ATOM 673 C CA . LEU A 1 99 ? 5.765 -10.376 -10.471 1.00 97.31 99 LEU A CA 1
ATOM 674 C C . LEU A 1 99 ? 5.084 -9.397 -9.503 1.00 97.31 99 LEU A C 1
ATOM 676 O O . LEU A 1 99 ? 4.829 -9.744 -8.353 1.00 97.31 99 LEU A O 1
ATOM 680 N N . LEU A 1 100 ? 4.786 -8.178 -9.965 1.00 98.31 100 LEU A N 1
ATOM 681 C CA . LEU A 1 100 ? 4.315 -7.088 -9.105 1.00 98.31 100 LEU A CA 1
ATOM 682 C C . LEU A 1 100 ? 2.799 -7.095 -8.885 1.00 98.31 100 LEU A C 1
ATOM 684 O O . LEU A 1 100 ? 2.344 -6.697 -7.818 1.00 98.31 100 LEU A O 1
ATOM 688 N N . THR A 1 101 ? 2.006 -7.593 -9.838 1.00 98.12 101 THR A N 1
ATOM 689 C CA . THR A 1 101 ? 0.533 -7.651 -9.737 1.00 98.12 101 THR A CA 1
ATOM 690 C C . THR A 1 101 ? 0.013 -8.188 -8.389 1.00 98.12 101 THR A C 1
ATOM 692 O O . THR A 1 101 ? -0.819 -7.509 -7.779 1.00 98.12 101 THR A O 1
ATOM 695 N N . PRO A 1 102 ? 0.472 -9.348 -7.867 1.00 98.44 102 PRO A N 1
ATOM 696 C CA . PRO A 1 102 ? -0.010 -9.852 -6.574 1.00 98.44 102 PRO A CA 1
ATOM 697 C C . PRO A 1 102 ? 0.372 -8.955 -5.386 1.00 98.44 102 PRO A C 1
ATOM 699 O O . PRO A 1 102 ? -0.392 -8.838 -4.424 1.00 98.44 102 PRO A O 1
ATOM 702 N N . VAL A 1 103 ? 1.522 -8.283 -5.458 1.00 98.44 103 VAL A N 1
ATOM 703 C CA . VAL A 1 103 ? 1.980 -7.340 -4.429 1.00 98.44 103 VAL A CA 1
ATOM 704 C C . VAL A 1 103 ? 1.074 -6.108 -4.397 1.00 98.44 103 VAL A C 1
ATOM 706 O O . VAL A 1 103 ? 0.568 -5.727 -3.342 1.00 98.44 103 VAL A O 1
ATOM 709 N N . VAL A 1 104 ? 0.777 -5.531 -5.566 1.00 98.50 104 VAL A N 1
ATOM 710 C CA . VAL A 1 104 ? -0.114 -4.365 -5.668 1.00 98.50 104 VAL A CA 1
ATOM 711 C C . VAL A 1 104 ? -1.534 -4.698 -5.218 1.00 98.50 104 VAL A C 1
ATOM 713 O O . VAL A 1 104 ? -2.154 -3.905 -4.510 1.00 98.50 104 VAL A O 1
ATOM 716 N N . ALA A 1 105 ? -2.048 -5.878 -5.576 1.00 98.50 105 ALA A N 1
ATOM 717 C CA . ALA A 1 105 ? -3.360 -6.335 -5.119 1.00 98.50 105 ALA A CA 1
ATOM 718 C C . ALA A 1 105 ? -3.445 -6.394 -3.582 1.00 98.50 105 ALA A C 1
ATOM 720 O O . ALA A 1 105 ? -4.441 -5.964 -3.002 1.00 98.50 105 ALA A O 1
ATOM 721 N N . THR A 1 106 ? -2.378 -6.851 -2.923 1.00 98.62 106 THR A N 1
ATOM 722 C CA . THR A 1 106 ? -2.300 -6.915 -1.457 1.00 98.62 106 THR A CA 1
ATOM 723 C C . THR A 1 106 ? -2.319 -5.517 -0.829 1.00 98.62 106 THR A C 1
ATOM 725 O O . THR A 1 106 ? -3.077 -5.275 0.110 1.00 98.62 106 THR A O 1
ATOM 728 N N . HIS A 1 107 ? -1.569 -4.555 -1.381 1.00 98.50 107 HIS A N 1
ATOM 729 C CA . HIS A 1 107 ? -1.604 -3.165 -0.899 1.00 98.50 107 HIS A CA 1
ATOM 730 C C . HIS A 1 107 ? -2.964 -2.498 -1.088 1.00 98.50 107 HIS A C 1
ATOM 732 O O . HIS A 1 107 ? -3.420 -1.788 -0.193 1.00 98.50 107 HIS A O 1
ATOM 738 N N . ARG A 1 108 ? -3.641 -2.747 -2.215 1.00 98.19 108 ARG A N 1
ATOM 739 C CA . ARG A 1 108 ? -5.002 -2.241 -2.450 1.00 98.19 108 ARG A CA 1
ATOM 740 C C . ARG A 1 108 ? -5.994 -2.805 -1.432 1.00 98.19 108 ARG A C 1
ATOM 742 O O . ARG A 1 108 ? -6.729 -2.031 -0.828 1.00 98.19 108 ARG A O 1
ATOM 749 N N . ALA A 1 109 ? -5.937 -4.108 -1.150 1.00 98.56 109 ALA A N 1
ATOM 750 C CA . ALA A 1 109 ? -6.770 -4.725 -0.116 1.00 98.56 109 ALA A CA 1
ATOM 751 C C . ALA A 1 109 ? -6.512 -4.128 1.282 1.00 98.56 109 ALA A C 1
ATOM 753 O O . ALA A 1 109 ? -7.442 -3.901 2.055 1.00 98.56 109 ALA A O 1
ATOM 754 N N . HIS A 1 110 ? -5.255 -3.819 1.613 1.00 98.31 110 HIS A N 1
ATOM 755 C CA . HIS A 1 110 ? -4.926 -3.120 2.856 1.00 98.31 110 HIS A CA 1
ATOM 756 C C . HIS A 1 110 ? -5.456 -1.681 2.887 1.00 98.31 110 HIS A C 1
ATOM 758 O O . HIS A 1 110 ? -5.969 -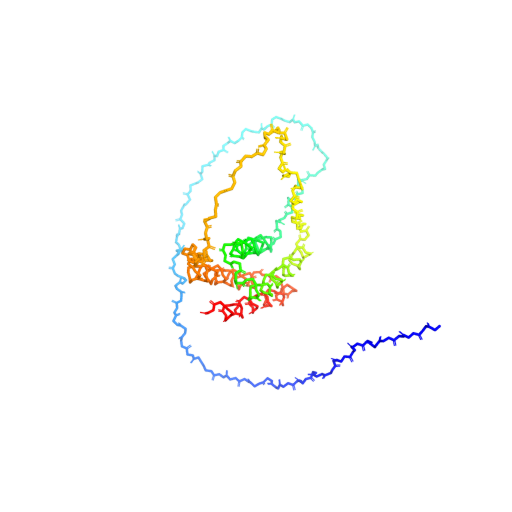1.252 3.920 1.00 98.31 110 HIS A O 1
ATOM 764 N N . ALA A 1 111 ? -5.383 -0.945 1.776 1.00 98.12 111 ALA A N 1
ATOM 765 C CA . ALA A 1 111 ? -5.946 0.400 1.682 1.00 98.12 111 ALA A CA 1
ATOM 766 C C . ALA A 1 111 ? -7.478 0.402 1.848 1.00 98.12 111 ALA A C 1
ATOM 768 O O . ALA A 1 111 ? -8.014 1.272 2.527 1.00 98.12 111 ALA A O 1
ATOM 769 N N . GLU A 1 112 ? -8.181 -0.591 1.298 1.00 98.31 112 GLU A N 1
ATOM 770 C CA . GLU A 1 112 ? -9.629 -0.771 1.491 1.00 98.31 112 GLU A CA 1
ATOM 771 C C . GLU A 1 112 ? -10.004 -1.034 2.951 1.00 98.31 112 GLU A C 1
ATOM 773 O O . GLU A 1 112 ? -10.942 -0.435 3.479 1.00 98.31 112 GLU A O 1
ATOM 778 N N . GLU A 1 113 ? -9.249 -1.893 3.632 1.00 98.31 113 GLU A N 1
ATOM 779 C CA . GLU A 1 113 ? -9.445 -2.156 5.055 1.00 98.31 113 GLU A CA 1
ATOM 780 C C . GLU A 1 113 ? -9.208 -0.899 5.907 1.00 98.31 113 GLU A C 1
ATOM 782 O O . GLU A 1 113 ? -10.031 -0.553 6.756 1.00 98.31 113 GLU A O 1
ATOM 787 N N . LEU A 1 114 ? -8.110 -0.180 5.650 1.00 97.19 114 LEU A N 1
ATOM 788 C CA . LEU A 1 114 ? -7.781 1.064 6.347 1.00 97.19 114 LEU A CA 1
ATOM 789 C C . LEU A 1 114 ? -8.827 2.158 6.088 1.00 97.19 114 LEU A C 1
ATOM 791 O O . LEU A 1 114 ? -9.237 2.850 7.018 1.00 97.19 114 LEU A O 1
ATOM 795 N N . SER A 1 115 ? -9.308 2.286 4.850 1.00 97.50 115 SER A N 1
ATOM 796 C CA . SER A 1 115 ? -10.405 3.188 4.475 1.00 97.50 115 SER A CA 1
ATOM 797 C C . SER A 1 115 ? -11.667 2.900 5.290 1.00 97.50 115 SER A C 1
ATOM 799 O O . SER A 1 115 ? -12.262 3.814 5.860 1.00 97.50 115 SER A O 1
ATOM 801 N N . ARG A 1 116 ? -12.033 1.624 5.449 1.00 97.00 116 ARG A N 1
ATOM 802 C CA . ARG A 1 116 ? -13.206 1.241 6.241 1.00 97.00 116 ARG A CA 1
ATOM 803 C C . ARG A 1 116 ? -13.067 1.587 7.723 1.00 97.00 116 ARG A C 1
ATOM 805 O O . ARG A 1 116 ? -14.047 2.002 8.332 1.00 97.00 116 ARG A O 1
ATOM 812 N N . LEU A 1 117 ? -11.879 1.405 8.302 1.00 95.38 117 LEU A N 1
ATOM 813 C CA . LEU A 1 117 ? -11.628 1.703 9.718 1.00 95.38 117 LEU A CA 1
ATOM 814 C C . LEU A 1 117 ? -11.546 3.202 10.013 1.00 95.38 117 LEU A C 1
ATOM 816 O O . LEU A 1 117 ? -11.924 3.621 11.103 1.00 95.38 117 LEU A O 1
ATOM 820 N N . THR A 1 118 ? -11.046 3.986 9.058 1.00 94.00 118 THR A N 1
ATOM 821 C CA . THR A 1 118 ? -10.888 5.445 9.186 1.00 94.00 118 THR A CA 1
ATOM 822 C C . THR A 1 118 ? -12.138 6.219 8.768 1.00 94.00 118 THR A C 1
ATOM 824 O O . THR A 1 118 ? -12.264 7.396 9.089 1.00 94.00 118 THR A O 1
ATOM 827 N N . GLY A 1 119 ? -13.050 5.594 8.014 1.00 94.75 119 GLY A N 1
ATOM 828 C CA . GLY A 1 119 ? -14.188 6.273 7.391 1.00 94.75 119 GLY A CA 1
ATOM 829 C C . GLY A 1 119 ? -13.800 7.187 6.220 1.00 94.75 119 GLY A C 1
ATOM 830 O O . GLY A 1 119 ? -14.651 7.902 5.695 1.00 94.75 119 GLY A O 1
ATOM 831 N N . ILE A 1 120 ? -12.533 7.172 5.794 1.00 94.25 120 ILE A N 1
ATOM 832 C CA . ILE A 1 120 ? -12.031 7.991 4.688 1.00 94.25 120 ILE A CA 1
ATOM 833 C C . ILE A 1 120 ? -12.326 7.273 3.375 1.00 94.25 120 ILE A C 1
ATOM 835 O O . ILE A 1 120 ? -11.875 6.148 3.165 1.00 94.25 120 ILE A O 1
ATOM 839 N N . ALA A 1 121 ? -13.055 7.923 2.469 1.00 92.00 121 ALA A N 1
ATOM 840 C CA . ALA A 1 121 ? -13.340 7.371 1.149 1.00 92.00 121 ALA A CA 1
ATOM 841 C C . ALA A 1 121 ? -12.062 7.251 0.301 1.00 92.00 121 ALA A C 1
ATOM 843 O O . ALA A 1 121 ? -11.243 8.169 0.248 1.00 92.00 121 ALA A O 1
ATOM 844 N N . LEU A 1 122 ? -11.915 6.122 -0.394 1.00 91.19 122 LEU A N 1
ATOM 845 C CA . LEU A 1 122 ? -10.850 5.934 -1.375 1.00 91.19 122 LEU A CA 1
ATOM 846 C C . LEU A 1 122 ? -11.044 6.877 -2.572 1.00 91.19 122 LEU A C 1
ATOM 848 O O . LEU A 1 122 ? -12.184 7.115 -2.985 1.00 91.19 122 LEU A O 1
ATOM 852 N N . PRO A 1 123 ? -9.951 7.375 -3.173 1.00 84.00 123 PRO A N 1
ATOM 853 C CA . PRO A 1 123 ? -10.041 8.101 -4.428 1.00 84.00 123 PRO A CA 1
ATOM 854 C C . PRO A 1 123 ? -10.652 7.188 -5.496 1.00 84.00 123 PRO A C 1
ATOM 856 O O . PRO A 1 123 ? -10.196 6.062 -5.706 1.00 84.00 123 PRO A O 1
ATOM 859 N N . ALA A 1 124 ? -11.699 7.669 -6.167 1.00 74.69 124 ALA A N 1
ATOM 860 C CA . ALA A 1 124 ? -12.255 6.965 -7.313 1.00 74.69 124 ALA A CA 1
ATOM 861 C C . ALA A 1 124 ? -11.183 6.871 -8.412 1.00 74.69 124 ALA A C 1
ATOM 863 O O . ALA A 1 124 ? -10.426 7.830 -8.595 1.00 74.69 124 ALA A O 1
ATOM 864 N N . PRO A 1 125 ? -11.107 5.758 -9.164 1.00 61.62 125 PRO A N 1
ATOM 865 C CA . PRO A 1 125 ? -10.264 5.722 -10.345 1.00 61.62 125 PRO A CA 1
ATOM 866 C C . PRO A 1 125 ? -10.733 6.836 -11.280 1.00 61.62 125 PRO A C 1
ATOM 868 O O . PRO A 1 125 ? -11.886 6.838 -11.716 1.00 61.62 125 PRO A O 1
ATOM 871 N N . THR A 1 126 ? -9.856 7.799 -11.563 1.00 55.56 126 THR A N 1
ATOM 872 C CA . THR A 1 126 ? -10.106 8.781 -12.617 1.00 55.56 126 THR A CA 1
ATOM 873 C C . THR A 1 126 ? -10.360 7.990 -13.897 1.00 55.56 126 THR A C 1
ATOM 875 O O . THR A 1 126 ? -9.482 7.217 -14.295 1.00 55.56 126 THR A O 1
ATOM 878 N N . PRO A 1 127 ? -11.536 8.118 -14.536 1.00 43.84 127 PRO A N 1
ATOM 879 C CA . PRO A 1 127 ? -11.745 7.519 -15.840 1.00 43.84 127 PRO A CA 1
ATOM 880 C C . PRO A 1 127 ? -10.655 8.063 -16.758 1.00 43.84 127 PRO A C 1
ATOM 882 O O . PRO A 1 127 ? -10.523 9.279 -16.902 1.00 43.84 127 PRO A O 1
ATOM 885 N N . ALA A 1 128 ? -9.849 7.177 -17.341 1.00 52.06 128 ALA A N 1
ATOM 886 C CA . ALA A 1 128 ? -9.038 7.569 -18.476 1.00 52.06 128 ALA A CA 1
ATOM 887 C C . ALA A 1 128 ? -10.022 8.054 -19.542 1.00 52.06 128 ALA A C 1
ATOM 889 O O . ALA A 1 128 ? -10.900 7.295 -19.959 1.00 52.06 128 ALA A O 1
ATOM 890 N N . ASP A 1 129 ? -9.936 9.333 -19.891 1.00 45.97 129 ASP A N 1
ATOM 891 C CA . ASP A 1 129 ? -10.764 9.924 -20.930 1.00 45.97 129 ASP A CA 1
ATOM 892 C C . ASP A 1 129 ? -10.605 9.078 -22.209 1.00 45.97 129 ASP A C 1
ATOM 894 O O . ASP A 1 129 ? -9.479 8.925 -22.694 1.00 45.97 129 ASP A O 1
ATOM 898 N N . PRO A 1 130 ? -11.675 8.476 -22.763 1.00 47.88 130 PRO A N 1
ATOM 899 C CA . PRO A 1 130 ? -11.580 7.762 -24.034 1.00 47.88 130 PRO A CA 1
ATOM 900 C C . PRO A 1 130 ? -11.362 8.724 -25.224 1.00 47.88 130 PRO A C 1
ATOM 902 O O . PRO A 1 130 ? -11.227 8.282 -26.365 1.00 47.88 130 PRO A O 1
ATOM 905 N N . GLY A 1 131 ? -11.317 10.038 -24.983 1.00 52.31 131 GLY A N 1
ATOM 906 C CA . GLY A 1 131 ? -11.179 11.101 -25.973 1.00 52.31 131 GLY A CA 1
ATOM 907 C C . GLY A 1 131 ? -9.749 11.401 -26.418 1.00 52.31 131 GLY A C 1
ATOM 908 O O . GLY A 1 131 ? -9.273 12.521 -26.277 1.00 52.31 131 GLY A O 1
ATOM 909 N N . GLY A 1 132 ? -9.087 10.423 -27.028 1.00 46.25 132 GLY A N 1
ATOM 910 C CA . GLY A 1 132 ? -7.863 10.628 -27.802 1.00 46.25 132 GLY A CA 1
ATOM 911 C C . GLY A 1 132 ? -7.963 9.985 -29.179 1.00 46.25 132 GLY A C 1
ATOM 912 O O . GLY A 1 132 ? -7.039 9.291 -29.593 1.00 46.25 132 GLY A O 1
ATOM 913 N N . GLN A 1 133 ? -9.104 10.129 -29.865 1.00 44.72 133 GLN A N 1
ATOM 914 C CA . GLN A 1 133 ? -9.202 9.701 -31.259 1.00 44.72 133 GLN A CA 1
ATOM 915 C C . GLN A 1 133 ? -8.123 10.418 -32.086 1.00 44.72 133 GLN A C 1
ATOM 917 O O . GLN A 1 133 ? -8.025 11.645 -32.003 1.00 44.72 133 GLN A O 1
ATOM 922 N N . PRO A 1 134 ? -7.351 9.697 -32.920 1.00 50.84 134 PRO A N 1
ATOM 923 C CA . PRO A 1 134 ? -6.585 10.345 -33.967 1.00 50.84 134 PRO A CA 1
ATOM 924 C C . PRO A 1 134 ? -7.588 11.060 -34.871 1.00 50.84 134 PRO A C 1
ATOM 926 O O . PRO A 1 134 ? -8.462 10.430 -35.470 1.00 50.84 134 PRO A O 1
ATOM 929 N N . THR A 1 135 ? -7.504 12.385 -34.934 1.00 51.47 135 THR A N 1
ATOM 930 C CA . THR A 1 135 ? -8.126 13.120 -36.023 1.00 51.47 135 THR A CA 1
ATOM 931 C C . THR A 1 135 ? -7.431 12.670 -37.295 1.00 51.47 135 THR A C 1
ATOM 933 O O . THR A 1 135 ? -6.264 12.967 -37.536 1.00 51.47 135 THR A O 1
ATOM 936 N N . ASP A 1 136 ? -8.159 11.889 -38.076 1.00 47.97 136 ASP A N 1
ATOM 937 C CA . ASP A 1 136 ? -7.863 11.609 -39.466 1.00 47.97 136 ASP A CA 1
ATOM 938 C C . ASP A 1 136 ? -8.466 12.758 -40.288 1.00 47.97 136 ASP A C 1
ATOM 940 O O . ASP A 1 136 ? -9.692 12.833 -40.421 1.00 47.97 136 ASP A O 1
ATOM 944 N N . PRO A 1 137 ? -7.681 13.717 -40.813 1.00 48.38 137 PRO A N 1
ATOM 945 C CA . PRO A 1 137 ? -8.118 14.468 -41.963 1.00 48.38 137 PRO A CA 1
ATOM 946 C C . PRO A 1 137 ? -7.719 13.654 -43.189 1.00 48.38 137 PRO A C 1
ATOM 948 O O . PRO A 1 137 ? -6.613 13.779 -43.718 1.00 48.38 137 PRO A O 1
ATOM 951 N N . GLY A 1 138 ? -8.661 12.844 -43.666 1.00 48.53 138 GLY A N 1
ATOM 952 C CA . GLY A 1 138 ? -8.608 12.345 -45.026 1.00 48.53 138 GLY A CA 1
ATOM 953 C C . GLY A 1 138 ? -8.392 13.515 -45.988 1.00 48.53 138 GLY A C 1
ATOM 954 O O . GLY A 1 138 ? -9.242 14.395 -46.122 1.00 48.53 138 GLY A O 1
ATOM 955 N N . SER A 1 139 ? -7.253 13.515 -46.672 1.00 43.38 139 SER A N 1
ATOM 956 C CA . SER A 1 139 ? -7.081 14.233 -47.928 1.00 43.38 139 SER A CA 1
ATOM 957 C C . SER A 1 139 ? -6.234 13.380 -48.863 1.00 43.38 139 SER A C 1
ATOM 959 O O . SER A 1 139 ? -5.078 13.056 -48.594 1.00 43.38 139 SER A O 1
ATOM 961 N N . ALA A 1 140 ? -6.892 12.946 -49.930 1.00 47.06 140 ALA A N 1
ATOM 962 C CA . ALA A 1 140 ? -6.423 12.014 -50.938 1.00 47.06 140 ALA A CA 1
ATOM 963 C C . ALA A 1 140 ? -5.286 12.578 -51.807 1.00 47.06 140 ALA A C 1
ATOM 965 O O . ALA A 1 140 ? -5.349 13.731 -52.228 1.00 47.06 140 ALA A O 1
ATOM 966 N N . VAL A 1 141 ? -4.323 11.721 -52.178 1.00 48.16 141 VAL A N 1
ATOM 967 C CA . VAL A 1 141 ? -3.390 11.892 -53.315 1.00 48.16 141 VAL A CA 1
ATOM 968 C C . VAL A 1 141 ? -3.137 10.490 -53.949 1.00 48.16 141 VAL A C 1
ATOM 970 O O . VAL A 1 141 ? -3.123 9.511 -53.203 1.00 48.16 141 VAL A O 1
ATOM 973 N N . PRO A 1 142 ? -3.043 10.344 -55.296 1.00 49.91 142 PRO A N 1
ATOM 974 C CA . PRO A 1 142 ? -3.394 9.128 -56.066 1.00 49.91 142 PRO A CA 1
ATOM 975 C C . PRO A 1 142 ? -2.207 8.138 -56.262 1.00 49.91 142 PRO A C 1
ATOM 977 O O . PRO A 1 142 ? -1.134 8.379 -55.708 1.00 49.91 142 PRO A O 1
ATOM 980 N N . PRO A 1 143 ? -2.349 7.004 -57.003 1.00 54.12 143 PRO A N 1
ATOM 981 C CA . PRO A 1 143 ? -1.357 5.932 -56.989 1.00 54.12 143 PRO A CA 1
ATOM 982 C C . PRO A 1 143 ? -0.198 6.218 -57.951 1.00 54.12 143 PRO A C 1
ATOM 984 O O . PRO A 1 143 ? -0.405 6.621 -59.095 1.00 54.12 143 PRO A O 1
ATOM 987 N N . GLY A 1 144 ? 1.028 5.948 -57.503 1.00 44.78 144 GLY A N 1
ATOM 988 C CA . GLY A 1 144 ? 2.225 6.083 -58.327 1.00 44.78 144 GLY A CA 1
ATOM 989 C C . GLY A 1 144 ? 3.445 5.386 -57.728 1.00 44.78 144 GLY A C 1
ATOM 990 O O . GLY A 1 144 ? 4.112 5.940 -56.866 1.00 44.78 144 GLY A O 1
ATOM 991 N N . THR A 1 145 ? 3.738 4.203 -58.274 1.00 44.06 145 THR A N 1
ATOM 992 C CA . THR A 1 145 ? 5.075 3.587 -58.402 1.00 44.06 145 THR A CA 1
ATOM 993 C C . THR A 1 145 ? 5.736 3.000 -57.142 1.00 44.06 145 THR A C 1
ATOM 995 O O . THR A 1 145 ? 6.365 3.693 -56.349 1.00 44.06 145 THR A O 1
ATOM 998 N N . VAL A 1 146 ? 5.700 1.665 -57.040 1.00 58.25 146 VAL A N 1
ATOM 999 C CA . VAL A 1 146 ? 6.564 0.856 -56.158 1.00 58.25 146 VAL A CA 1
ATOM 1000 C C . VAL A 1 146 ? 7.906 0.534 -56.839 1.00 58.25 146 VAL A C 1
ATOM 1002 O O . VAL A 1 146 ? 7.901 0.087 -57.987 1.00 58.25 146 VAL A O 1
ATOM 1005 N N . PRO A 1 147 ? 9.055 0.659 -56.150 1.00 50.97 147 PRO A N 1
ATOM 1006 C CA . PRO A 1 147 ? 10.235 -0.157 -56.415 1.00 50.97 147 PRO A CA 1
ATOM 1007 C C . PRO A 1 147 ? 10.322 -1.320 -55.399 1.00 50.97 147 PRO A C 1
ATOM 1009 O O . PRO A 1 147 ? 9.908 -1.159 -54.248 1.00 50.97 147 PRO A O 1
ATOM 1012 N N . PRO A 1 148 ? 10.873 -2.494 -55.764 1.00 51.12 148 PRO A N 1
ATOM 1013 C CA . PRO A 1 148 ? 11.088 -3.574 -54.813 1.00 51.12 148 PRO A CA 1
ATOM 1014 C C . PRO A 1 148 ? 12.383 -3.315 -54.035 1.00 51.12 148 PRO A C 1
ATOM 1016 O O . PRO A 1 148 ? 13.484 -3.420 -54.571 1.00 51.12 148 PRO A O 1
ATOM 1019 N N . GLY A 1 149 ? 12.242 -2.969 -52.759 1.00 43.12 149 GLY A N 1
ATOM 1020 C CA . GLY A 1 149 ? 13.330 -2.944 -51.789 1.00 43.12 149 GLY A CA 1
ATOM 1021 C C . GLY A 1 149 ? 13.043 -3.962 -50.698 1.00 43.12 149 GLY A C 1
ATOM 1022 O O . GLY A 1 149 ? 12.199 -3.735 -49.838 1.00 43.12 149 GLY A O 1
ATOM 1023 N N . THR A 1 150 ? 13.724 -5.100 -50.761 1.00 55.59 150 THR A N 1
ATOM 1024 C CA . THR A 1 150 ? 13.728 -6.154 -49.746 1.00 55.59 150 THR A CA 1
ATOM 1025 C C . THR A 1 150 ? 14.105 -5.572 -48.381 1.00 55.59 150 THR A C 1
ATOM 1027 O O . THR A 1 150 ? 15.278 -5.310 -48.122 1.00 55.59 150 THR A O 1
ATOM 1030 N N . ALA A 1 151 ? 13.126 -5.380 -47.497 1.00 45.28 151 ALA A N 1
ATOM 1031 C CA . ALA A 1 151 ? 13.376 -5.085 -46.092 1.00 45.28 151 ALA A CA 1
ATOM 1032 C C . ALA A 1 151 ? 13.410 -6.405 -45.312 1.00 45.28 1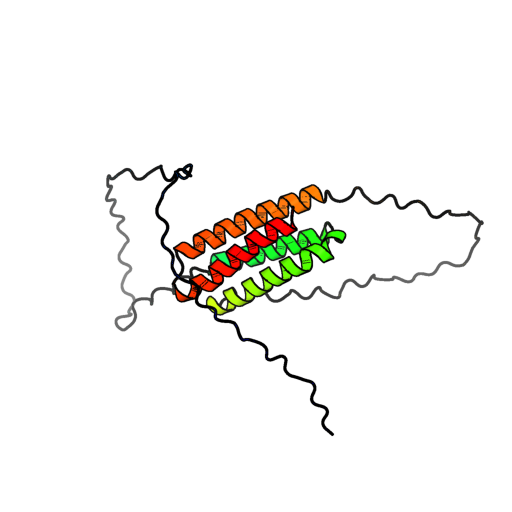51 ALA A C 1
ATOM 1034 O O . ALA A 1 151 ? 12.394 -7.071 -45.121 1.00 45.28 151 ALA A O 1
ATOM 1035 N N . ALA A 1 152 ? 14.616 -6.789 -44.900 1.00 54.59 152 ALA A N 1
ATOM 1036 C CA . ALA A 1 152 ? 14.841 -7.797 -43.875 1.00 54.59 152 ALA A CA 1
ATOM 1037 C C . ALA A 1 152 ? 14.136 -7.390 -42.563 1.00 54.59 152 ALA A C 1
ATOM 1039 O O . ALA A 1 152 ? 13.979 -6.190 -42.316 1.00 54.59 152 ALA A O 1
ATOM 1040 N N . PRO A 1 153 ? 13.750 -8.337 -41.687 1.00 48.88 153 PRO A N 1
ATOM 1041 C CA . PRO A 1 153 ? 13.333 -7.992 -40.336 1.00 48.88 153 PRO A CA 1
ATOM 1042 C C . PRO A 1 153 ? 14.537 -7.379 -39.615 1.00 48.88 153 PRO A C 1
ATOM 1044 O O . PRO A 1 153 ? 15.473 -8.074 -39.220 1.00 48.88 153 PRO A O 1
ATOM 1047 N N . GLY A 1 154 ? 14.535 -6.051 -39.514 1.00 40.75 154 GLY A N 1
ATOM 1048 C CA . GLY A 1 154 ? 15.483 -5.309 -38.704 1.00 40.75 154 GLY A CA 1
ATOM 1049 C C . GLY A 1 154 ? 15.378 -5.809 -37.273 1.00 40.75 154 GLY A C 1
ATOM 1050 O O . GLY A 1 154 ? 14.295 -5.800 -36.687 1.00 40.75 154 GLY A O 1
ATOM 1051 N N . ALA A 1 155 ? 16.505 -6.287 -36.750 1.00 48.97 155 ALA A N 1
ATOM 1052 C CA . ALA A 1 155 ? 16.679 -6.593 -35.346 1.00 48.97 155 ALA A CA 1
ATOM 1053 C C . ALA A 1 155 ? 16.104 -5.435 -34.528 1.00 48.97 155 ALA A C 1
ATOM 1055 O O . ALA A 1 155 ? 16.516 -4.286 -34.697 1.00 48.97 155 ALA A O 1
ATOM 1056 N N . GLY A 1 156 ? 15.120 -5.744 -33.685 1.00 39.00 156 GLY A N 1
ATOM 1057 C CA . GLY A 1 156 ? 14.615 -4.797 -32.713 1.00 39.00 156 GLY A CA 1
ATOM 1058 C C . GLY A 1 156 ? 15.776 -4.382 -31.826 1.00 39.00 156 GLY A C 1
ATOM 1059 O O . GLY A 1 156 ? 16.151 -5.110 -30.909 1.00 39.00 156 GLY A O 1
ATOM 1060 N N . THR A 1 157 ? 16.358 -3.219 -32.100 1.00 41.69 157 THR A N 1
ATOM 1061 C CA . THR A 1 157 ? 17.124 -2.493 -31.098 1.00 41.69 157 THR A CA 1
ATOM 1062 C C . THR A 1 157 ? 16.095 -2.051 -30.077 1.00 41.69 157 THR A C 1
ATOM 1064 O O . THR A 1 157 ? 15.482 -0.992 -30.201 1.00 41.69 157 THR A O 1
ATOM 1067 N N . SER A 1 158 ? 15.847 -2.932 -29.107 1.00 51.91 158 SER A N 1
ATOM 1068 C CA . SER A 1 158 ? 15.212 -2.561 -27.857 1.00 51.91 158 SER A CA 1
ATOM 1069 C C . SER A 1 158 ? 15.907 -1.289 -27.389 1.00 51.91 158 SER A C 1
ATOM 1071 O O . SER A 1 158 ? 17.139 -1.253 -27.306 1.00 51.91 158 SER A O 1
ATOM 1073 N N . ALA A 1 159 ? 15.122 -0.251 -27.098 1.00 46.38 159 ALA A N 1
ATOM 1074 C CA . ALA A 1 159 ? 15.578 0.840 -26.250 1.00 46.38 159 ALA A CA 1
ATOM 1075 C C . ALA A 1 159 ? 16.352 0.234 -25.062 1.00 46.38 159 ALA A C 1
ATOM 1077 O O . ALA A 1 159 ? 16.004 -0.888 -24.651 1.00 46.38 159 ALA A O 1
ATOM 1078 N N . PRO A 1 160 ? 17.410 0.900 -24.548 1.00 47.59 160 PRO A N 1
ATOM 1079 C CA . PRO A 1 160 ? 18.130 0.370 -23.397 1.00 47.59 160 PRO A CA 1
ATOM 1080 C C . PRO A 1 160 ? 17.080 -0.014 -22.357 1.00 47.59 160 PRO A C 1
ATOM 1082 O O . PRO A 1 160 ? 16.155 0.782 -22.154 1.00 47.59 160 PRO A O 1
ATOM 1085 N N . PRO A 1 161 ? 17.139 -1.237 -21.795 1.00 57.78 161 PRO A N 1
ATOM 1086 C CA . PRO A 1 161 ? 16.170 -1.629 -20.793 1.00 57.78 161 PRO A CA 1
ATOM 1087 C C . PRO A 1 161 ? 16.170 -0.503 -19.771 1.00 57.78 161 PRO A C 1
ATOM 1089 O O . PRO A 1 161 ? 17.230 -0.144 -19.251 1.00 57.78 161 PRO A O 1
ATOM 1092 N N . VAL A 1 162 ? 14.999 0.106 -19.558 1.00 65.06 162 VAL A N 1
ATOM 1093 C CA . VAL A 1 162 ? 14.747 0.879 -18.345 1.00 65.06 162 VAL A CA 1
ATOM 1094 C C . VAL A 1 162 ? 15.410 0.090 -17.234 1.00 65.06 162 VAL A C 1
ATOM 1096 O O . VAL A 1 162 ? 15.184 -1.118 -17.159 1.00 65.06 162 VAL A O 1
ATOM 1099 N N . ASP A 1 163 ? 16.307 0.726 -16.479 1.00 87.25 163 ASP A N 1
ATOM 1100 C CA . ASP A 1 163 ? 17.182 0.007 -15.561 1.00 87.25 163 ASP A CA 1
ATOM 1101 C C . ASP A 1 163 ? 16.331 -0.726 -14.516 1.00 87.25 163 ASP A C 1
ATOM 1103 O O . ASP A 1 163 ? 15.919 -0.177 -13.494 1.00 87.25 163 ASP A O 1
ATOM 1107 N N . ARG A 1 164 ? 16.017 -1.987 -14.818 1.00 91.44 164 ARG A N 1
ATOM 1108 C CA . ARG A 1 164 ? 15.152 -2.856 -14.029 1.00 91.44 164 ARG A CA 1
ATOM 1109 C C . ARG A 1 164 ? 15.703 -2.985 -12.618 1.00 91.44 164 ARG A C 1
ATOM 1111 O O . ARG A 1 164 ? 14.932 -3.038 -11.662 1.00 91.44 164 ARG A O 1
ATOM 1118 N N . ALA A 1 165 ? 17.029 -3.009 -12.485 1.00 92.25 165 ALA A N 1
ATOM 1119 C CA . ALA A 1 165 ? 17.688 -3.057 -11.193 1.00 92.25 165 ALA A CA 1
ATOM 1120 C C . ALA A 1 165 ? 17.456 -1.760 -10.407 1.00 92.25 165 ALA A C 1
ATOM 1122 O O . ALA A 1 165 ? 17.167 -1.829 -9.210 1.00 92.25 165 ALA A O 1
ATOM 1123 N N . ALA A 1 166 ? 17.498 -0.594 -11.058 1.00 94.56 166 ALA A N 1
ATOM 1124 C CA . ALA A 1 166 ? 17.126 0.670 -10.422 1.00 94.56 166 ALA A CA 1
ATOM 1125 C C . ALA A 1 166 ? 15.646 0.696 -10.005 1.00 94.56 166 ALA A C 1
ATOM 1127 O O . ALA A 1 166 ? 15.350 1.087 -8.876 1.00 94.56 166 ALA A O 1
ATOM 1128 N N . VAL A 1 167 ? 14.726 0.214 -10.851 1.00 95.94 167 VAL A N 1
ATOM 1129 C CA . VAL A 1 167 ? 13.286 0.133 -10.525 1.00 95.94 167 VAL A CA 1
ATOM 1130 C C . VAL A 1 167 ? 13.043 -0.761 -9.306 1.00 95.94 167 VAL A C 1
ATOM 1132 O O . VAL A 1 167 ? 12.398 -0.338 -8.348 1.00 95.94 167 VAL A O 1
ATOM 1135 N N . LEU A 1 168 ? 13.604 -1.974 -9.288 1.00 97.06 168 LEU A N 1
ATOM 1136 C CA . LEU A 1 168 ? 13.476 -2.890 -8.148 1.00 97.06 168 LEU A CA 1
ATOM 1137 C C . LEU A 1 168 ? 14.140 -2.335 -6.882 1.00 97.06 168 LEU A C 1
ATOM 1139 O O . LEU A 1 168 ? 13.616 -2.501 -5.785 1.00 97.06 168 LEU A O 1
ATOM 1143 N N . THR A 1 169 ? 15.273 -1.640 -7.010 1.00 97.62 169 THR A N 1
ATOM 1144 C CA . THR A 1 169 ? 15.941 -0.981 -5.875 1.00 97.62 169 THR A CA 1
ATOM 1145 C C . THR A 1 169 ? 15.085 0.141 -5.289 1.00 97.62 169 THR A C 1
ATOM 1147 O O . THR A 1 169 ? 14.960 0.232 -4.068 1.00 97.62 169 THR A O 1
ATOM 1150 N N . ALA A 1 170 ? 14.4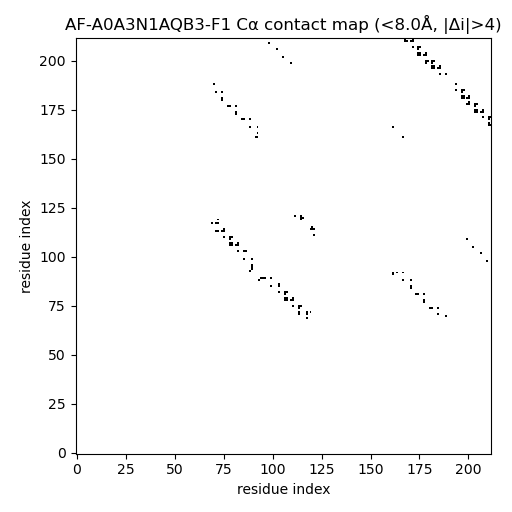38 0.945 -6.135 1.00 97.38 170 ALA A N 1
ATOM 1151 C CA . ALA A 1 170 ? 13.515 1.982 -5.688 1.00 97.38 170 ALA A CA 1
ATOM 1152 C C . ALA A 1 170 ? 12.286 1.390 -4.976 1.00 97.38 170 ALA A C 1
ATOM 1154 O O . ALA A 1 170 ? 11.909 1.874 -3.909 1.00 97.38 170 ALA A O 1
ATOM 1155 N N . LEU A 1 171 ? 11.699 0.313 -5.514 1.00 98.44 171 LEU A N 1
ATOM 1156 C CA . LEU A 1 171 ? 10.568 -0.370 -4.876 1.00 98.44 171 LEU A CA 1
ATOM 1157 C C . LEU A 1 171 ? 10.950 -0.997 -3.530 1.00 98.44 171 LEU A C 1
ATOM 1159 O O . LEU A 1 171 ? 10.197 -0.858 -2.572 1.00 98.44 171 LEU A O 1
ATOM 1163 N N . ARG A 1 172 ? 12.133 -1.619 -3.420 1.00 98.44 172 ARG A N 1
ATOM 1164 C CA . ARG A 1 172 ? 12.629 -2.154 -2.138 1.00 98.44 172 ARG A CA 1
ATOM 1165 C C . ARG A 1 172 ? 12.768 -1.065 -1.085 1.00 98.44 172 ARG A C 1
ATOM 1167 O O . ARG A 1 172 ? 12.268 -1.230 0.020 1.00 98.44 172 ARG A O 1
ATOM 1174 N N . SER A 1 173 ? 13.391 0.058 -1.438 1.00 98.31 173 SER A N 1
ATOM 1175 C CA . SER A 1 173 ? 13.540 1.187 -0.514 1.00 98.31 173 SER A CA 1
ATOM 1176 C C . SER A 1 173 ? 12.182 1.742 -0.066 1.00 98.31 173 SER A C 1
ATOM 1178 O O . SER A 1 173 ? 12.004 2.048 1.113 1.00 98.31 173 SER A O 1
ATOM 1180 N N . ALA A 1 174 ? 11.209 1.827 -0.980 1.00 98.31 174 ALA A N 1
ATOM 1181 C CA . ALA A 1 174 ? 9.853 2.253 -0.649 1.00 98.31 174 ALA A CA 1
ATOM 1182 C C . ALA A 1 174 ? 9.138 1.259 0.287 1.00 98.31 174 ALA A C 1
ATOM 1184 O O . ALA A 1 174 ? 8.497 1.684 1.245 1.00 98.31 174 ALA A O 1
ATOM 1185 N N . GLU A 1 175 ? 9.277 -0.050 0.058 1.00 98.31 175 GLU A N 1
ATOM 1186 C CA . GLU A 1 175 ? 8.711 -1.090 0.931 1.00 98.31 175 GLU A CA 1
ATOM 1187 C C . GLU A 1 175 ? 9.356 -1.121 2.316 1.00 98.31 175 GLU A C 1
ATOM 1189 O O . GLU A 1 175 ? 8.655 -1.278 3.311 1.00 98.31 175 GLU A O 1
ATOM 1194 N N . GLU A 1 176 ? 10.672 -0.930 2.417 1.00 97.94 176 GLU A N 1
ATOM 1195 C CA . GLU A 1 176 ? 11.368 -0.844 3.705 1.00 97.94 176 GLU A CA 1
ATOM 1196 C C . GLU A 1 176 ? 10.860 0.341 4.536 1.00 97.94 176 GLU A C 1
ATOM 1198 O O . GLU A 1 176 ? 10.531 0.180 5.715 1.00 97.94 176 GLU A O 1
ATOM 1203 N N . ALA A 1 177 ? 10.733 1.519 3.914 1.00 97.06 177 ALA A N 1
ATOM 1204 C CA . ALA A 1 177 ? 10.173 2.700 4.564 1.00 97.06 177 ALA A CA 1
ATOM 1205 C C . ALA A 1 177 ? 8.720 2.459 5.007 1.00 97.06 177 ALA A C 1
ATOM 1207 O O . ALA A 1 177 ? 8.356 2.729 6.153 1.00 97.06 177 ALA A O 1
ATOM 1208 N N . ALA A 1 178 ? 7.908 1.868 4.130 1.00 96.19 178 ALA A N 1
ATOM 1209 C CA . ALA A 1 178 ? 6.516 1.559 4.412 1.00 96.19 178 ALA A CA 1
ATOM 1210 C C . ALA A 1 178 ? 6.361 0.489 5.513 1.00 96.19 178 ALA A C 1
ATOM 1212 O O . ALA A 1 178 ? 5.444 0.565 6.335 1.00 96.19 178 ALA A O 1
ATOM 1213 N N . ALA A 1 179 ? 7.238 -0.515 5.567 1.00 94.38 179 ALA A N 1
ATOM 1214 C CA . ALA A 1 179 ? 7.250 -1.522 6.625 1.00 94.38 179 ALA A CA 1
ATOM 1215 C C . ALA A 1 179 ? 7.596 -0.897 7.984 1.00 94.38 179 ALA A C 1
ATOM 1217 O O . ALA A 1 179 ? 6.946 -1.206 8.985 1.00 94.38 179 ALA A O 1
ATOM 1218 N N . ALA A 1 180 ? 8.571 0.017 8.015 1.00 93.81 180 ALA A N 1
ATOM 1219 C CA . ALA A 1 180 ? 8.941 0.747 9.224 1.00 93.81 180 ALA A CA 1
ATOM 1220 C C . ALA A 1 180 ? 7.791 1.631 9.739 1.00 93.81 180 ALA A C 1
ATOM 1222 O O . ALA A 1 180 ? 7.517 1.634 10.940 1.00 93.81 180 ALA A O 1
ATOM 1223 N N . GLU A 1 181 ? 7.078 2.324 8.847 1.00 94.00 181 GLU A N 1
ATOM 1224 C CA . GLU A 1 181 ? 5.905 3.129 9.206 1.00 94.00 181 GLU A CA 1
ATOM 1225 C C . GLU A 1 181 ? 4.765 2.266 9.770 1.00 94.00 181 GLU A C 1
ATOM 1227 O O . GLU A 1 181 ? 4.214 2.575 10.828 1.00 94.00 181 GLU A O 1
ATOM 1232 N N . ALA A 1 182 ? 4.459 1.134 9.125 1.00 93.06 182 ALA A N 1
ATOM 1233 C CA . ALA A 1 182 ? 3.445 0.198 9.613 1.00 93.06 182 ALA A CA 1
ATOM 1234 C C . ALA A 1 182 ? 3.808 -0.369 10.997 1.00 93.06 182 ALA A C 1
ATOM 1236 O O . ALA A 1 182 ? 2.958 -0.442 11.885 1.00 93.06 182 ALA A O 1
ATOM 1237 N N . ALA A 1 183 ? 5.080 -0.718 11.212 1.00 91.75 183 ALA A N 1
ATOM 1238 C CA . ALA A 1 183 ? 5.566 -1.177 12.510 1.00 91.75 183 ALA A CA 1
ATOM 1239 C C . ALA A 1 183 ? 5.476 -0.082 13.587 1.00 91.75 183 ALA A C 1
ATOM 1241 O O . ALA A 1 183 ? 5.118 -0.375 14.728 1.00 91.75 183 ALA A O 1
ATOM 1242 N N . ALA A 1 184 ? 5.752 1.179 13.242 1.00 90.94 184 ALA A N 1
ATOM 1243 C CA . ALA A 1 184 ? 5.583 2.302 14.160 1.00 90.94 184 ALA A CA 1
ATOM 1244 C C . ALA A 1 184 ? 4.107 2.507 14.546 1.00 90.94 184 ALA A C 1
ATOM 1246 O O . ALA A 1 184 ? 3.809 2.686 15.729 1.00 90.94 184 ALA A O 1
ATOM 1247 N N . ALA A 1 185 ? 3.184 2.397 13.583 1.00 91.19 185 ALA A N 1
ATOM 1248 C CA . ALA A 1 185 ? 1.745 2.500 13.826 1.00 91.19 185 ALA A CA 1
ATOM 1249 C C . ALA A 1 185 ? 1.229 1.425 14.803 1.00 91.19 185 ALA A C 1
ATOM 1251 O O . ALA A 1 185 ? 0.347 1.702 15.615 1.00 91.19 185 ALA A O 1
ATOM 1252 N N . CYS A 1 186 ? 1.814 0.219 14.807 1.00 87.38 186 CYS A N 1
ATOM 1253 C CA . CYS A 1 186 ? 1.466 -0.829 15.776 1.00 87.38 186 CYS A CA 1
ATOM 1254 C C . CYS A 1 186 ? 1.652 -0.396 17.240 1.00 87.38 186 CYS A C 1
ATOM 1256 O O . CYS A 1 186 ? 0.997 -0.947 18.122 1.00 87.38 186 CYS A O 1
ATOM 1258 N N . HIS A 1 187 ? 2.557 0.546 17.524 1.00 85.81 187 HIS A N 1
ATOM 1259 C CA . HIS A 1 187 ? 2.849 0.981 18.892 1.00 85.81 187 HIS A CA 1
ATOM 1260 C C . HIS A 1 187 ? 1.895 2.057 19.417 1.00 85.81 187 HIS A C 1
ATOM 1262 O O . HIS A 1 187 ? 1.813 2.242 20.630 1.00 85.81 187 HIS A O 1
ATOM 1268 N N . THR A 1 188 ? 1.200 2.766 18.529 1.00 84.19 188 THR A N 1
ATOM 1269 C CA . THR A 1 188 ? 0.274 3.853 18.881 1.00 84.19 188 THR A CA 1
ATOM 1270 C C . THR A 1 188 ? -1.190 3.461 18.700 1.00 84.19 188 THR A C 1
ATOM 1272 O O . THR A 1 188 ? -2.070 4.124 19.244 1.00 84.19 188 THR A O 1
ATOM 1275 N N . ALA A 1 189 ? -1.465 2.389 17.954 1.00 82.88 189 ALA A N 1
ATOM 1276 C CA . ALA A 1 189 ? -2.817 1.950 17.655 1.00 82.88 189 ALA A CA 1
ATOM 1277 C C . ALA A 1 189 ? -3.522 1.278 18.841 1.00 82.88 189 ALA A C 1
ATOM 1279 O O . ALA A 1 189 ? -2.920 0.568 19.651 1.00 82.88 189 ALA A O 1
ATOM 1280 N N . ALA A 1 190 ? -4.843 1.449 18.882 1.00 87.00 190 ALA A N 1
ATOM 1281 C CA . ALA A 1 190 ? -5.716 0.705 19.775 1.00 87.00 190 ALA A CA 1
ATOM 1282 C C . ALA A 1 190 ? -5.659 -0.812 19.486 1.00 87.00 190 ALA A C 1
ATOM 1284 O O . ALA A 1 190 ? -5.391 -1.256 18.364 1.00 87.00 190 ALA A O 1
ATOM 1285 N N . ALA A 1 191 ? -5.885 -1.623 20.524 1.00 88.69 191 ALA A N 1
ATOM 1286 C CA . ALA A 1 191 ? -5.659 -3.070 20.485 1.00 88.69 191 ALA A CA 1
ATOM 1287 C C . ALA A 1 191 ? -6.528 -3.811 19.450 1.00 88.69 191 ALA A C 1
ATOM 1289 O O . ALA A 1 191 ? -6.109 -4.838 18.919 1.00 88.69 191 ALA A O 1
ATOM 1290 N N . ASP A 1 192 ? -7.711 -3.284 19.138 1.00 90.81 192 ASP A N 1
ATOM 1291 C CA . ASP A 1 192 ? -8.627 -3.791 18.113 1.00 90.81 192 ASP A CA 1
ATOM 1292 C C . ASP A 1 192 ? -8.052 -3.678 16.691 1.00 90.81 192 ASP A C 1
ATOM 1294 O O . ASP A 1 192 ? -8.355 -4.508 15.835 1.00 90.81 192 ASP A O 1
ATOM 1298 N N . ARG A 1 193 ? -7.156 -2.713 16.450 1.00 94.38 193 ARG A N 1
ATOM 1299 C CA . ARG A 1 193 ? -6.521 -2.468 15.143 1.00 94.38 193 ARG A CA 1
ATOM 1300 C C . ARG A 1 193 ? -5.151 -3.143 14.998 1.00 94.38 193 ARG A C 1
ATOM 1302 O O . ARG A 1 193 ? -4.639 -3.279 13.887 1.00 94.38 193 ARG A O 1
ATOM 1309 N N . ALA A 1 194 ? -4.561 -3.620 16.096 1.00 91.75 194 ALA A N 1
ATOM 1310 C CA . ALA A 1 194 ? -3.205 -4.176 16.117 1.00 91.75 194 ALA A CA 1
ATOM 1311 C C . ALA A 1 194 ? -3.026 -5.409 15.208 1.00 91.75 194 ALA A C 1
ATOM 1313 O O . ALA A 1 194 ? -1.978 -5.570 14.584 1.00 91.75 194 ALA A O 1
ATOM 1314 N N . ALA A 1 195 ? -4.047 -6.267 15.097 1.00 93.00 195 ALA A N 1
ATOM 1315 C CA . ALA A 1 195 ? -3.983 -7.459 14.248 1.00 93.00 195 ALA A CA 1
ATOM 1316 C C . ALA A 1 195 ? -3.847 -7.107 12.756 1.00 93.00 195 ALA A C 1
ATOM 1318 O O . ALA A 1 195 ? -3.038 -7.713 12.051 1.00 93.00 195 ALA A O 1
ATOM 1319 N N . LEU A 1 196 ? -4.589 -6.096 12.290 1.00 96.00 196 LEU A N 1
ATOM 1320 C CA . LEU A 1 196 ? -4.482 -5.598 10.921 1.00 96.00 196 LEU A CA 1
ATOM 1321 C C . LEU A 1 196 ? -3.092 -5.018 10.654 1.00 96.00 196 LEU A C 1
ATOM 1323 O O . LEU A 1 196 ? -2.453 -5.380 9.670 1.00 96.00 196 LEU A O 1
ATOM 1327 N N . LEU A 1 197 ? -2.606 -4.148 11.540 1.00 96.56 197 LEU A N 1
ATOM 1328 C CA . LEU A 1 197 ? -1.303 -3.501 11.368 1.00 96.56 197 LEU A CA 1
ATOM 1329 C C . LEU A 1 197 ? -0.156 -4.520 11.364 1.00 96.56 197 LEU A C 1
ATOM 1331 O O . LEU A 1 197 ? 0.752 -4.425 10.539 1.00 96.56 197 LEU A O 1
ATOM 1335 N N . GLY A 1 198 ? -0.245 -5.554 12.207 1.00 93.88 198 GLY A N 1
ATOM 1336 C CA . GLY A 1 198 ? 0.673 -6.690 12.177 1.00 93.88 198 GLY A CA 1
ATOM 1337 C C . GLY A 1 198 ? 0.637 -7.449 10.846 1.00 93.88 198 GLY A C 1
ATOM 1338 O O . GLY A 1 198 ? 1.692 -7.794 10.316 1.00 93.88 198 GLY A O 1
ATOM 1339 N N . SER A 1 199 ? -0.551 -7.662 10.267 1.00 97.00 199 SER A N 1
ATOM 1340 C CA . SER A 1 199 ? -0.692 -8.276 8.939 1.00 97.00 199 SER A CA 1
ATOM 1341 C C . SER A 1 199 ? -0.075 -7.419 7.833 1.00 97.00 199 SER A C 1
ATOM 1343 O O . SER A 1 199 ? 0.589 -7.967 6.957 1.00 97.00 199 SER A O 1
ATOM 1345 N N . ILE A 1 200 ? -0.266 -6.096 7.873 1.00 97.94 200 ILE A N 1
ATOM 1346 C CA . ILE A 1 200 ? 0.321 -5.163 6.900 1.00 97.94 200 ILE A CA 1
ATOM 1347 C C . ILE A 1 200 ? 1.849 -5.206 6.994 1.00 97.94 200 ILE A C 1
ATOM 1349 O O . ILE A 1 200 ? 2.528 -5.362 5.980 1.00 97.94 200 ILE A O 1
ATOM 1353 N N . ALA A 1 201 ? 2.402 -5.117 8.207 1.00 96.19 201 ALA A N 1
ATOM 1354 C CA . ALA A 1 201 ? 3.845 -5.182 8.420 1.00 96.19 201 ALA A CA 1
ATOM 1355 C C . ALA A 1 201 ? 4.434 -6.521 7.938 1.00 96.19 201 ALA A C 1
ATOM 1357 O O . ALA A 1 201 ? 5.434 -6.530 7.222 1.00 96.19 201 ALA A O 1
ATOM 1358 N N . ALA A 1 202 ? 3.786 -7.646 8.263 1.00 96.44 202 ALA A N 1
ATOM 1359 C CA . ALA A 1 202 ? 4.211 -8.969 7.811 1.00 96.44 202 ALA A CA 1
ATOM 1360 C C . ALA A 1 202 ? 4.186 -9.090 6.277 1.00 96.44 202 ALA A C 1
ATOM 1362 O O . ALA A 1 202 ? 5.182 -9.509 5.685 1.00 96.44 202 ALA A O 1
ATOM 1363 N N . ALA A 1 203 ? 3.102 -8.662 5.622 1.00 98.12 203 ALA A N 1
ATOM 1364 C CA . ALA A 1 203 ? 2.999 -8.673 4.163 1.00 98.12 203 ALA A CA 1
ATOM 1365 C C . ALA A 1 203 ? 4.130 -7.866 3.510 1.00 98.12 203 ALA A C 1
ATOM 1367 O O . ALA A 1 203 ? 4.813 -8.379 2.626 1.00 98.12 203 ALA A O 1
ATOM 1368 N N . ARG A 1 204 ? 4.412 -6.655 4.012 1.00 98.00 204 ARG A N 1
ATOM 1369 C CA . ARG A 1 204 ? 5.506 -5.806 3.507 1.00 98.00 204 ARG A CA 1
ATOM 1370 C C . ARG A 1 204 ? 6.874 -6.471 3.645 1.00 98.00 204 ARG A C 1
ATOM 1372 O O . ARG A 1 204 ? 7.661 -6.441 2.704 1.00 98.00 204 ARG A O 1
ATOM 1379 N N . THR A 1 205 ? 7.140 -7.168 4.752 1.00 97.31 205 THR A N 1
ATOM 1380 C CA . THR A 1 205 ? 8.382 -7.954 4.873 1.00 97.31 205 THR A CA 1
ATOM 1381 C C . THR A 1 205 ? 8.449 -9.123 3.886 1.00 97.31 205 THR A C 1
ATOM 1383 O O . THR A 1 205 ? 9.519 -9.397 3.353 1.00 97.31 205 THR A O 1
ATOM 1386 N N . CYS A 1 206 ? 7.325 -9.778 3.571 1.00 98.12 206 CYS A N 1
ATOM 1387 C CA . CYS A 1 206 ? 7.282 -10.808 2.531 1.00 98.12 206 CYS A CA 1
ATOM 1388 C C . CYS A 1 206 ? 7.481 -10.223 1.125 1.00 98.12 206 CYS A C 1
ATOM 1390 O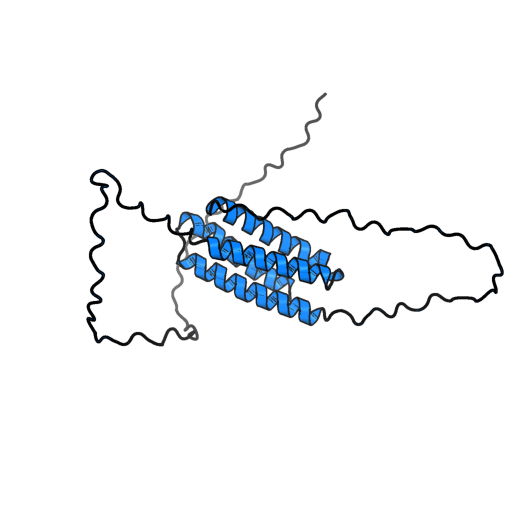 O . CYS A 1 206 ? 8.112 -10.860 0.285 1.00 98.12 206 CYS A O 1
ATOM 1392 N N . HIS A 1 207 ? 6.988 -9.013 0.858 1.00 98.25 207 HIS A N 1
ATOM 1393 C CA . HIS A 1 207 ? 7.191 -8.341 -0.427 1.00 98.25 207 HIS A CA 1
ATOM 1394 C C . HIS A 1 207 ? 8.665 -8.016 -0.679 1.00 98.25 207 HIS A C 1
ATOM 1396 O O . HIS A 1 207 ? 9.121 -8.123 -1.814 1.00 98.25 207 HIS A O 1
ATOM 1402 N N . LEU A 1 208 ? 9.441 -7.710 0.366 1.00 98.00 208 LEU A N 1
ATOM 1403 C CA . LEU A 1 208 ? 10.888 -7.533 0.223 1.00 98.00 208 LEU A CA 1
ATOM 1404 C C . LEU A 1 208 ? 11.574 -8.783 -0.342 1.00 98.00 208 LEU A C 1
ATOM 1406 O O . LEU A 1 208 ? 12.516 -8.636 -1.111 1.00 98.00 208 LEU A O 1
ATOM 1410 N N . GLU A 1 209 ? 11.080 -9.990 -0.046 1.00 97.62 209 GLU A N 1
ATOM 1411 C CA . GLU A 1 209 ? 11.596 -11.236 -0.635 1.00 97.62 209 GLU A CA 1
ATOM 1412 C C . GLU A 1 209 ? 11.281 -11.352 -2.130 1.00 97.62 209 GLU A C 1
ATOM 1414 O O . GLU A 1 209 ? 12.096 -11.871 -2.888 1.00 97.62 209 GLU A O 1
ATOM 1419 N N . VAL A 1 210 ? 10.117 -10.852 -2.555 1.00 96.88 210 VAL A N 1
ATOM 1420 C CA . VAL A 1 210 ? 9.693 -10.829 -3.966 1.00 96.88 210 VAL A CA 1
ATOM 1421 C C . VAL A 1 210 ? 10.560 -9.873 -4.790 1.00 96.88 210 VAL A C 1
ATOM 1423 O O . VAL A 1 210 ? 10.762 -10.100 -5.980 1.00 96.88 210 VAL A O 1
ATOM 1426 N N . LEU A 1 211 ? 11.071 -8.809 -4.166 1.00 96.88 211 LEU A N 1
ATOM 1427 C CA . LEU A 1 211 ? 11.825 -7.745 -4.831 1.00 96.88 211 LEU A CA 1
ATOM 1428 C C . LEU A 1 211 ? 13.356 -7.925 -4.812 1.00 96.88 211 LEU A C 1
ATOM 1430 O O . LEU A 1 211 ? 14.067 -7.016 -5.251 1.00 96.88 211 LEU A O 1
ATOM 1434 N N . ARG A 1 212 ? 13.867 -9.035 -4.268 1.00 91.12 212 ARG A N 1
ATOM 1435 C CA . ARG A 1 212 ? 15.306 -9.355 -4.263 1.00 91.12 212 ARG A CA 1
ATOM 1436 C C . ARG A 1 212 ? 15.828 -9.670 -5.660 1.00 91.12 212 ARG A C 1
ATOM 1438 O O . ARG A 1 212 ? 16.958 -9.212 -5.939 1.00 91.12 212 ARG A O 1
#

Foldseek 3Di:
DDDDDDDPDDDDDPDDDDDDDDDDDDDDPDPDPDDDDDDDDDDDDDPDDDDDPDDDDPDDDDDDPDDDQDLCPVLLVLLVVLLVLLVVLCVQQVVCCVLCVVVSVVSVVLSVVSCVVRVPDDDDPDPPPPPPDPPDPDDDDDDDDDDDDDDDPPDPPPDDRSPNLVSLVVSLVSLVVSLVVLVVCLVVDDPVCNVSSVVSNVSSVVVNVSSD